Protein AF-0000000074164554 (afdb_homodimer)

Secondary structure (DSSP, 8-state):
-HHHHHHHHHHHHHHHHHHHHHHHHHHHHHHSTTSTT---SS-THHHHHTT--SPPPHHHHHHHHHHHHHHHHHHHHHHHHHHHHHHHHHTT--SSHHHHHHHHHHHHHHHHHHHHHHHHHHHHHHHHHTTSPTT---------HHHHHHHHHHHHHHHHHHHHHHHHHHHHHHHHH-/-HHHHHHHHHHHHHHHHHHHHHHHHHHHHHHSTTSS----SS-THHHHHTT--SPPPHHHHHHHHHHHHHHHHHHHHHHHHHHHHHHHHHTT--SSHHHHHHHHHHHHHHHHHHHHHHHHHHHHHHHHHTTSPTT---------HHHHHHHHHHHHHHHHHHHHHHHHHHHHHHHHH-

Foldseek 3Di:
DVVQLVVLVVVLVVLVVVLVVLVVQLLVCLVQPPPPCPPRPDDPLNVLSVVDPDDADPQLSVQLSVLRCQLSVLVSVLSVLSSVLSVCSNVVNNQDPSNLVSLLVNLVSLVSNLVSLQSSQQSNQQSRCVPPPDPSRDGDGDDDPVSVVSNVVSVVSNVVSVVSNVVNVVVVVVVVVD/DVVQLVVLVVVLVVLVVVLVVLVVQLLVCLVCPPPPCPPRPDDPLNVLSVVAPDDDDPQLSVQLSVLRCQLSVLVSVLSVLSSVLSVCSNVVNNQDPSNLVSLLVNLVSLVSSLVSLQSSQQSNQQSRCVPPPDPSRDGDGDDDPVSVVSNVVSVVSNVVSVVSNVVNVVVVVVVVVD

Radius of gyration: 22.83 Å; Cα contacts (8 Å, |Δi|>4): 395; chains: 2; bounding box: 49×74×54 Å

Nearest PDB structures (foldseek):
  1i49-assembly1_B  TM=2.412E-01  e=3.959E+00  Homo sapiens

Structure (mmCIF, N/CA/C/O backbone):
data_AF-0000000074164554-model_v1
#
loop_
_entity.id
_entity.type
_entity.pdbx_description
1 polymer 'Hypothetical membrane protein'
#
loop_
_atom_site.group_PDB
_atom_site.id
_atom_site.type_symbol
_atom_site.label_atom_id
_atom_site.label_alt_id
_atom_site.label_comp_id
_atom_site.label_asym_id
_atom_site.label_entity_id
_atom_site.label_seq_id
_atom_site.pdbx_PDB_ins_code
_atom_site.Cartn_x
_atom_site.Cartn_y
_atom_site.Cartn_z
_atom_site.occupancy
_atom_site.B_iso_or_equiv
_atom_site.auth_seq_id
_atom_site.auth_comp_id
_atom_site.auth_asym_id
_atom_site.auth_atom_id
_atom_site.pdbx_PDB_model_num
ATOM 1 N N . MET A 1 1 ? -4.441 26.344 -3.51 1 73.31 1 MET A N 1
ATOM 2 C CA . MET A 1 1 ? -5.547 25.5 -3.057 1 73.31 1 MET A CA 1
ATOM 3 C C . MET A 1 1 ? -6.293 24.891 -4.242 1 73.31 1 MET A C 1
ATOM 5 O O . MET A 1 1 ? -6.809 23.781 -4.156 1 73.31 1 MET A O 1
ATOM 9 N N . GLN A 1 2 ? -6.117 25.453 -5.406 1 77 2 GLN A N 1
ATOM 10 C CA . GLN A 1 2 ? -6.816 24.969 -6.59 1 77 2 GLN A CA 1
ATOM 11 C C . GLN A 1 2 ? -6.246 23.625 -7.062 1 77 2 GLN A C 1
ATOM 13 O O . GLN A 1 2 ? -6.988 22.75 -7.48 1 77 2 GLN A O 1
ATOM 18 N N . ASN A 1 3 ? -4.961 23.5 -6.82 1 89.5 3 ASN A N 1
ATOM 19 C CA . ASN A 1 3 ? -4.309 22.281 -7.266 1 89.5 3 ASN A CA 1
ATOM 20 C C . ASN A 1 3 ? -4.723 21.078 -6.414 1 89.5 3 ASN A C 1
ATOM 22 O O . ASN A 1 3 ? -4.945 19.984 -6.941 1 89.5 3 ASN A O 1
ATOM 26 N N . LEU A 1 4 ? -5.023 21.328 -5.18 1 92.31 4 LEU A N 1
ATOM 27 C CA . LEU A 1 4 ? -5.445 20.25 -4.293 1 92.31 4 LEU A CA 1
ATOM 28 C C . LEU A 1 4 ? -6.859 19.781 -4.637 1 92.31 4 LEU A C 1
ATOM 30 O O . LEU A 1 4 ? -7.137 18.578 -4.637 1 92.31 4 LEU A O 1
ATOM 34 N N . GLN A 1 5 ? -7.746 20.672 -4.988 1 93.88 5 GLN A N 1
ATOM 35 C CA . GLN A 1 5 ? -9.125 20.344 -5.324 1 93.88 5 GLN A CA 1
ATOM 36 C C . GLN A 1 5 ? -9.195 19.5 -6.594 1 93.88 5 GLN A C 1
ATOM 38 O O . GLN A 1 5 ? -9.914 18.5 -6.637 1 93.88 5 GLN A O 1
ATOM 43 N N . LYS A 1 6 ? -8.461 19.938 -7.547 1 94.62 6 LYS A N 1
ATOM 44 C CA . LYS A 1 6 ? -8.469 19.234 -8.82 1 94.62 6 LYS A CA 1
ATOM 45 C C . LYS A 1 6 ? -7.906 17.812 -8.664 1 94.62 6 LYS A C 1
ATOM 47 O O . LYS A 1 6 ? -8.469 16.859 -9.18 1 94.62 6 LYS A O 1
ATOM 52 N N . THR A 1 7 ? -6.805 17.75 -7.953 1 95 7 THR A N 1
ATOM 53 C CA . THR A 1 7 ? -6.188 16.453 -7.727 1 95 7 THR A CA 1
ATOM 54 C C . THR A 1 7 ? -7.105 15.547 -6.906 1 95 7 THR A C 1
ATOM 56 O O . THR A 1 7 ? -7.191 14.344 -7.156 1 95 7 THR A O 1
ATOM 59 N N . SER A 1 8 ? -7.793 16.094 -5.949 1 96.56 8 SER A N 1
ATOM 60 C CA . SER A 1 8 ? -8.703 15.336 -5.102 1 96.56 8 SER A CA 1
ATOM 61 C C . SER A 1 8 ? -9.898 14.82 -5.895 1 96.56 8 SER A C 1
ATOM 63 O O . SER A 1 8 ? -10.344 13.688 -5.688 1 96.56 8 SER A O 1
ATOM 65 N N . LYS A 1 9 ? -10.398 15.695 -6.773 1 96.19 9 LYS A N 1
ATOM 66 C CA . LYS A 1 9 ? -11.492 15.258 -7.637 1 96.19 9 LYS A CA 1
ATOM 67 C C . LYS A 1 9 ? -11.078 14.078 -8.508 1 96.19 9 LYS A C 1
ATOM 69 O O . LYS A 1 9 ? -11.836 13.125 -8.68 1 96.19 9 LYS A O 1
ATOM 74 N N . PHE A 1 10 ? -9.922 14.211 -9.031 1 96.56 10 PHE A N 1
ATOM 75 C CA . PHE A 1 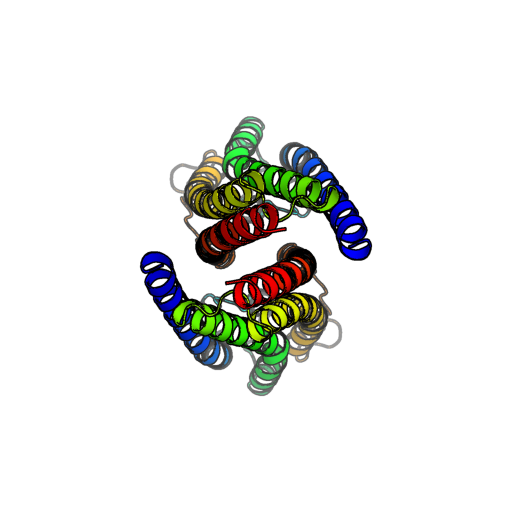10 ? -9.383 13.141 -9.867 1 96.56 10 PHE A CA 1
ATOM 76 C C . PHE A 1 10 ? -9.328 11.836 -9.094 1 96.56 10 PHE A C 1
ATOM 78 O O . PHE A 1 10 ? -9.828 10.812 -9.562 1 96.56 10 PHE A O 1
ATOM 85 N N . TYR A 1 11 ? -8.781 11.812 -7.906 1 96.44 11 TYR A N 1
ATOM 86 C CA . TYR A 1 11 ? -8.625 10.594 -7.117 1 96.44 11 TYR A CA 1
ATOM 87 C C . TYR A 1 11 ? -9.984 10.086 -6.641 1 96.44 11 TYR A C 1
ATOM 89 O O . TYR A 1 11 ? -10.203 8.875 -6.543 1 96.44 11 TYR A O 1
ATOM 97 N N . LYS A 1 12 ? -10.875 10.977 -6.332 1 97.44 12 LYS A N 1
ATOM 98 C CA . LYS A 1 12 ? -12.234 10.578 -5.969 1 97.44 12 LYS A CA 1
ATOM 99 C C . LYS A 1 12 ? -12.883 9.758 -7.078 1 97.44 12 LYS A C 1
ATOM 101 O O . LYS A 1 12 ? -13.438 8.688 -6.816 1 97.44 12 LYS A O 1
ATOM 106 N N . ILE A 1 13 ? -12.75 10.242 -8.289 1 97.38 13 ILE A N 1
ATOM 107 C CA . ILE A 1 13 ? -13.344 9.578 -9.453 1 97.38 13 ILE A CA 1
ATOM 108 C C . ILE A 1 13 ? -12.633 8.25 -9.695 1 97.38 13 ILE A C 1
ATOM 110 O O . ILE A 1 13 ? -13.281 7.234 -9.977 1 97.38 13 ILE A O 1
ATOM 114 N N . VAL A 1 14 ? -11.312 8.312 -9.609 1 97.12 14 VAL A N 1
ATOM 115 C CA . VAL A 1 14 ? -10.523 7.102 -9.82 1 97.12 14 VAL A CA 1
ATOM 116 C C . VAL A 1 14 ? -10.961 6.02 -8.836 1 97.12 14 VAL A C 1
ATOM 118 O O . VAL A 1 14 ? -11.195 4.875 -9.227 1 97.12 14 VAL A O 1
ATOM 121 N N . PHE A 1 15 ? -11.117 6.324 -7.574 1 97.5 15 PHE A N 1
ATOM 122 C CA . PHE A 1 15 ? -11.484 5.348 -6.559 1 97.5 15 PHE A CA 1
ATOM 123 C C . PHE A 1 15 ? -12.922 4.867 -6.766 1 97.5 15 PHE A C 1
ATOM 125 O O . PHE A 1 15 ? -13.234 3.709 -6.496 1 97.5 15 PHE A O 1
ATOM 132 N N . LYS A 1 16 ? -13.789 5.754 -7.23 1 97.75 16 LYS A N 1
ATOM 133 C CA . LYS A 1 16 ? -15.156 5.352 -7.547 1 97.75 16 LYS A CA 1
ATOM 134 C C . LYS A 1 16 ? -15.18 4.309 -8.664 1 97.75 16 LYS A C 1
ATOM 136 O O . LYS A 1 16 ? -15.922 3.328 -8.594 1 97.75 16 LYS A O 1
ATOM 141 N N . ILE A 1 17 ? -14.383 4.574 -9.633 1 97.5 17 ILE A N 1
ATOM 142 C CA . ILE A 1 17 ? -14.297 3.66 -10.766 1 97.5 17 ILE A CA 1
ATOM 143 C C . ILE A 1 17 ? -13.773 2.307 -10.305 1 97.5 17 ILE A C 1
ATOM 145 O O . ILE A 1 17 ? -14.32 1.262 -10.656 1 97.5 17 ILE A O 1
ATOM 149 N N . ILE A 1 18 ? -12.719 2.342 -9.531 1 95.62 18 ILE A N 1
ATOM 150 C CA . ILE A 1 18 ? -12.141 1.105 -9.008 1 95.62 18 ILE A CA 1
ATOM 151 C C . ILE A 1 18 ? -13.188 0.361 -8.18 1 95.62 18 ILE A C 1
ATOM 153 O O . ILE A 1 18 ? -13.289 -0.866 -8.258 1 95.62 18 ILE A O 1
ATOM 157 N N . PHE A 1 19 ? -13.953 1.066 -7.391 1 96.44 19 PHE A N 1
ATOM 158 C CA . PHE A 1 19 ? -15.016 0.493 -6.574 1 96.44 19 PHE A CA 1
ATOM 159 C C . PHE A 1 19 ? -16.016 -0.267 -7.438 1 96.44 19 PHE A C 1
ATOM 161 O O . PHE A 1 19 ? -16.297 -1.438 -7.184 1 96.44 19 PHE A O 1
ATOM 168 N N . ILE A 1 20 ? -16.469 0.366 -8.445 1 96.31 20 ILE A N 1
ATOM 169 C CA . ILE A 1 20 ? -17.453 -0.215 -9.344 1 96.31 20 ILE A CA 1
ATOM 170 C C . ILE A 1 20 ? -16.859 -1.413 -10.078 1 96.31 20 ILE A C 1
ATOM 172 O O . ILE A 1 20 ? -17.5 -2.447 -10.234 1 96.31 20 ILE A O 1
ATOM 176 N N . LEU A 1 21 ? -15.633 -1.243 -10.492 1 93.62 21 LEU A N 1
ATOM 177 C CA . LEU A 1 21 ? -14.945 -2.318 -11.203 1 93.62 21 LEU A CA 1
ATOM 178 C C . LEU A 1 21 ? -14.836 -3.562 -10.328 1 93.62 21 LEU A C 1
ATOM 180 O O . LEU A 1 21 ? -15.031 -4.684 -10.805 1 93.62 21 LEU A O 1
ATOM 184 N N . ILE A 1 22 ? -14.5 -3.391 -9.07 1 93.06 22 ILE A N 1
ATOM 185 C CA . ILE A 1 22 ? -14.352 -4.52 -8.156 1 93.06 22 ILE A CA 1
ATOM 186 C C . ILE A 1 22 ? -15.711 -5.184 -7.93 1 93.06 22 ILE A C 1
ATOM 188 O O . ILE A 1 22 ? -15.812 -6.414 -7.953 1 93.06 22 ILE A O 1
ATOM 192 N N . VAL A 1 23 ? -16.766 -4.418 -7.754 1 93.56 23 VAL A N 1
ATOM 193 C CA . VAL A 1 23 ? -18.109 -4.926 -7.5 1 93.56 23 VAL A CA 1
ATOM 194 C C . VAL A 1 23 ? -18.562 -5.781 -8.68 1 93.56 23 VAL A C 1
ATOM 196 O O . VAL A 1 23 ? -19.219 -6.812 -8.492 1 93.56 23 VAL A O 1
ATOM 199 N N . ILE A 1 24 ? -18.141 -5.422 -9.883 1 92.12 24 ILE A N 1
ATOM 200 C CA . ILE A 1 24 ? -18.578 -6.121 -11.094 1 92.12 24 ILE A CA 1
ATOM 201 C C . ILE A 1 24 ? -17.672 -7.328 -11.336 1 92.12 24 ILE A C 1
ATOM 203 O O . ILE A 1 24 ? -18.156 -8.406 -11.695 1 92.12 24 ILE A O 1
ATOM 207 N N . SER A 1 25 ? -16.406 -7.18 -11.086 1 88.44 25 SER A N 1
ATOM 208 C CA . SER A 1 25 ? -15.406 -8.188 -11.445 1 88.44 25 SER A CA 1
ATOM 209 C C . SER A 1 25 ? -15.57 -9.445 -10.602 1 88.44 25 SER A C 1
ATOM 211 O O . SER A 1 25 ? -15.352 -10.562 -11.086 1 88.44 25 SER A O 1
ATOM 213 N N . VAL A 1 26 ? -15.945 -9.32 -9.336 1 87.06 26 VAL A N 1
ATOM 214 C CA . VAL A 1 26 ? -15.953 -10.469 -8.438 1 87.06 26 VAL A CA 1
ATOM 215 C C . VAL A 1 26 ? -17.062 -11.438 -8.844 1 87.06 26 VAL A C 1
ATOM 217 O O . VAL A 1 26 ? -16.797 -12.625 -9.062 1 87.06 26 VAL A O 1
ATOM 220 N N . PRO A 1 27 ? -18.281 -11.039 -9.062 1 86.69 27 PRO A N 1
ATOM 221 C CA . PRO A 1 27 ? -19.312 -11.977 -9.539 1 86.69 27 PRO A CA 1
ATOM 222 C C . PRO A 1 27 ? -19 -12.516 -10.938 1 86.69 27 PRO A C 1
ATOM 224 O O . PRO A 1 27 ? -19.266 -13.688 -11.211 1 86.69 27 PRO A O 1
ATOM 227 N N . CYS A 1 28 ? -18.469 -11.656 -11.844 1 84 28 CYS A N 1
ATOM 228 C CA . CYS A 1 28 ? -18.109 -12.109 -13.18 1 84 28 CYS A CA 1
ATOM 229 C C . CYS A 1 28 ? -17.047 -13.211 -13.125 1 84 28 CYS A C 1
ATOM 231 O O . CYS A 1 28 ? -17.109 -14.18 -13.883 1 84 28 CYS A O 1
ATOM 233 N N . PHE A 1 29 ? -16.109 -13.031 -12.219 1 82.19 29 PHE A N 1
ATOM 234 C CA . PHE A 1 29 ? -15.062 -14.031 -12.047 1 82.19 29 PHE A CA 1
ATOM 235 C C . PHE A 1 29 ? -15.656 -15.375 -11.648 1 82.19 29 PHE A C 1
ATOM 237 O O . PHE A 1 29 ? -15.336 -16.406 -12.234 1 82.19 29 PHE A O 1
ATOM 244 N N . TRP A 1 30 ? -16.484 -15.414 -10.695 1 83.31 30 TRP A N 1
ATOM 245 C CA . TRP A 1 30 ? -17.031 -16.672 -10.18 1 83.31 30 TRP A CA 1
ATOM 246 C C . TRP A 1 30 ? -18.062 -17.25 -11.133 1 83.31 30 TRP A C 1
ATOM 248 O O . TRP A 1 30 ? -18.266 -18.453 -11.188 1 83.31 30 TRP A O 1
ATOM 258 N N . ALA A 1 31 ? -18.688 -16.375 -11.938 1 81.88 31 ALA A N 1
ATOM 259 C CA . ALA A 1 31 ? -19.625 -16.859 -12.945 1 81.88 31 ALA A CA 1
ATOM 260 C C . ALA A 1 31 ? -18.906 -17.578 -14.078 1 81.88 31 ALA A C 1
ATOM 262 O O . ALA A 1 31 ? -19.406 -18.578 -14.609 1 81.88 31 ALA A O 1
ATOM 263 N N . PHE A 1 32 ? -17.641 -17.109 -14.297 1 75 32 PHE A N 1
ATOM 264 C CA . PHE A 1 32 ? -16.906 -17.688 -15.43 1 75 32 PHE A CA 1
ATOM 265 C C . PHE A 1 32 ? -15.672 -18.438 -14.953 1 75 32 PHE A C 1
ATOM 267 O O . PHE A 1 32 ? -14.75 -18.672 -15.734 1 75 32 PHE A O 1
ATOM 274 N N . ALA A 1 33 ? -15.656 -18.656 -13.633 1 63.62 33 ALA A N 1
ATOM 275 C CA . ALA A 1 33 ? -14.516 -19.344 -13.047 1 63.62 33 ALA A CA 1
ATOM 276 C C . ALA A 1 33 ? -14.281 -20.688 -13.727 1 63.62 33 ALA A C 1
ATOM 278 O O . ALA A 1 33 ? -15.227 -21.453 -13.961 1 63.62 33 ALA A O 1
ATOM 279 N N . GLN A 1 34 ? -12.867 -20.891 -13.984 1 61.22 34 GLN A N 1
ATOM 280 C CA . GLN A 1 34 ? -12.352 -22.094 -14.602 1 61.22 34 GLN A CA 1
ATOM 281 C C . GLN A 1 34 ? -12.516 -22.047 -16.125 1 61.22 34 GLN A C 1
ATOM 283 O O . GLN A 1 34 ? -11.859 -22.812 -16.844 1 61.22 34 GLN A O 1
ATOM 288 N N . GLN A 1 35 ? -13.648 -21.219 -16.469 1 56.03 35 GLN A N 1
ATOM 289 C CA . GLN A 1 35 ? -13.602 -21.109 -17.922 1 56.03 35 GLN A CA 1
ATOM 290 C C . GLN A 1 35 ? -12.469 -20.188 -18.375 1 56.03 35 GLN A C 1
ATOM 292 O O . GLN A 1 35 ? -11.938 -1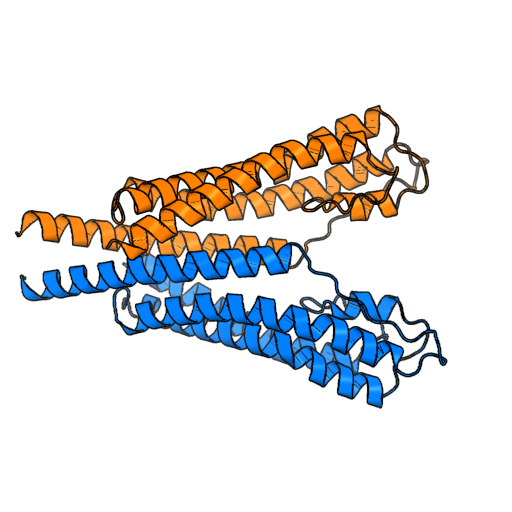9.422 -17.562 1 56.03 35 GLN A O 1
ATOM 297 N N . ASP A 1 36 ? -11.938 -19.891 -19.469 1 51.53 36 ASP A N 1
ATOM 298 C CA . ASP A 1 36 ? -10.859 -19.094 -20.047 1 51.53 36 ASP A CA 1
ATOM 299 C C . ASP A 1 36 ? -10.258 -18.156 -19.016 1 51.53 36 ASP A C 1
ATOM 301 O O . ASP A 1 36 ? -10.938 -17.75 -18.062 1 51.53 36 ASP A O 1
ATOM 305 N N . TYR A 1 37 ? -8.891 -18.031 -18.875 1 48.44 37 TYR A N 1
ATOM 306 C CA . TYR A 1 37 ? -7.906 -17.422 -17.984 1 48.44 37 TYR A CA 1
ATOM 307 C C . TYR A 1 37 ? -8.297 -15.977 -17.656 1 48.44 37 TYR A C 1
ATOM 309 O O . TYR A 1 37 ? -7.988 -15.055 -18.406 1 48.44 37 TYR A O 1
ATOM 317 N N . ILE A 1 38 ? -9.508 -15.773 -17.297 1 48.78 38 ILE A N 1
ATOM 318 C CA . ILE A 1 38 ? -9.586 -14.352 -16.984 1 48.78 38 ILE A CA 1
ATOM 319 C C . ILE A 1 38 ? -8.781 -14.055 -15.727 1 48.78 38 ILE A C 1
ATOM 321 O O . ILE A 1 38 ? -9.047 -14.617 -14.664 1 48.78 38 ILE A O 1
ATOM 325 N N . PRO A 1 39 ? -7.559 -13.453 -15.875 1 48.12 39 PRO A N 1
ATOM 326 C CA . PRO A 1 39 ? -6.699 -13.055 -14.758 1 48.12 39 PRO A CA 1
ATOM 327 C C . PRO A 1 39 ? -7.449 -12.25 -13.688 1 48.12 39 PRO A C 1
ATOM 329 O O . PRO A 1 39 ? -8.242 -11.367 -14.023 1 48.12 39 PRO A O 1
ATOM 332 N N . SER A 1 40 ? -7.883 -12.852 -12.578 1 50.12 40 SER A N 1
ATOM 333 C CA . SER A 1 40 ? -8.562 -12.109 -11.523 1 50.12 40 SER A CA 1
ATOM 334 C C . SER A 1 40 ? -7.695 -10.961 -11.016 1 50.12 40 SER A C 1
ATOM 336 O O . SER A 1 40 ? -6.492 -11.125 -10.805 1 50.12 40 SER A O 1
ATOM 338 N N . ILE A 1 41 ? -8.031 -9.727 -11.297 1 49.62 41 ILE A N 1
ATOM 339 C CA . ILE A 1 41 ? -7.383 -8.5 -10.844 1 49.62 41 ILE A CA 1
ATOM 340 C C . ILE A 1 41 ? -7.062 -8.594 -9.359 1 49.62 41 ILE A C 1
ATOM 342 O O . ILE A 1 41 ? -6.02 -8.117 -8.906 1 49.62 41 ILE A O 1
ATOM 346 N N . ILE A 1 42 ? -8.023 -9.133 -8.508 1 51.34 42 ILE A N 1
ATOM 347 C CA . ILE A 1 42 ? -7.871 -9.062 -7.059 1 51.34 42 ILE A CA 1
ATOM 348 C C . ILE A 1 42 ? -7.605 -10.461 -6.496 1 51.34 42 ILE A C 1
ATOM 350 O O . ILE A 1 42 ? -7.09 -10.602 -5.387 1 51.34 42 ILE A O 1
ATOM 354 N N . ASP A 1 43 ? -8.109 -11.594 -7.25 1 52.06 43 ASP A N 1
ATOM 355 C CA . ASP A 1 43 ? -8.602 -12.781 -6.547 1 52.06 43 ASP A CA 1
ATOM 356 C C . ASP A 1 43 ? -7.492 -13.828 -6.402 1 52.06 43 ASP A C 1
ATOM 358 O O . ASP A 1 43 ? -6.957 -14.312 -7.398 1 52.06 43 ASP A O 1
ATOM 362 N N . THR A 1 44 ? -6.914 -13.961 -5.215 1 57.94 44 THR A N 1
ATOM 363 C CA . THR A 1 44 ? -6.07 -15.023 -4.672 1 57.94 44 THR A CA 1
ATOM 364 C C . THR A 1 44 ? -6.664 -16.391 -4.973 1 57.94 44 THR A C 1
ATOM 366 O O . THR A 1 44 ? -5.949 -17.391 -5 1 57.94 44 THR A O 1
ATOM 369 N N . ALA A 1 45 ? -7.957 -16.297 -5.406 1 54.28 45 ALA A N 1
ATOM 370 C CA . ALA A 1 45 ? -8.617 -17.594 -5.57 1 54.28 45 ALA A CA 1
ATOM 371 C C . ALA A 1 45 ? -8.07 -18.344 -6.789 1 54.28 45 ALA A C 1
ATOM 373 O O . ALA A 1 45 ? -8.039 -19.562 -6.812 1 54.28 45 ALA A O 1
ATOM 374 N N . GLN A 1 46 ? -7.715 -17.484 -7.734 1 57.25 46 GLN A N 1
ATOM 375 C CA . GLN A 1 46 ? -7.246 -18.125 -8.961 1 57.25 46 GLN A CA 1
ATOM 376 C C . GLN A 1 46 ? -6.09 -19.078 -8.68 1 57.25 46 GLN A C 1
ATOM 378 O O . GLN A 1 46 ? -5.992 -20.141 -9.297 1 57.25 46 GLN A O 1
ATOM 383 N N . LEU A 1 47 ? -5.328 -18.656 -7.727 1 61.16 47 LEU A N 1
ATOM 384 C CA . LEU A 1 47 ? -4.168 -19.484 -7.391 1 61.16 47 LEU A CA 1
ATOM 385 C C . LEU A 1 47 ? -4.602 -20.859 -6.922 1 61.16 47 LEU A C 1
ATOM 387 O O . LEU A 1 47 ? -3.918 -21.859 -7.184 1 61.16 47 LEU A O 1
ATOM 391 N N . TYR A 1 48 ? -5.84 -20.875 -6.41 1 61.09 48 TYR A N 1
ATOM 392 C CA . TYR A 1 48 ? -6.324 -22.125 -5.836 1 61.09 48 TYR A CA 1
ATOM 393 C C . TYR A 1 48 ? -7.125 -22.922 -6.859 1 61.09 48 TYR A C 1
ATOM 395 O O . TYR A 1 48 ? -7.148 -24.156 -6.816 1 61.09 48 TYR A O 1
ATOM 403 N N . ILE A 1 49 ? -7.699 -22.219 -7.789 1 63.91 49 ILE A N 1
ATOM 404 C CA . ILE A 1 49 ? -8.492 -22.875 -8.82 1 63.91 49 ILE A CA 1
ATOM 405 C C . ILE A 1 49 ? -7.578 -23.672 -9.758 1 63.91 49 ILE A C 1
ATOM 407 O O . ILE A 1 49 ? -7.941 -24.75 -10.219 1 63.91 49 ILE A O 1
ATOM 411 N N . ASP A 1 50 ? -6.359 -23.062 -9.891 1 63.09 50 ASP A N 1
ATOM 412 C CA . ASP A 1 50 ? -5.41 -23.703 -10.797 1 63.09 50 ASP A CA 1
ATOM 413 C C . ASP A 1 50 ? -4.93 -25.047 -10.242 1 63.09 50 ASP A C 1
ATOM 415 O O . ASP A 1 50 ? -4.457 -25.906 -10.992 1 63.09 50 ASP A O 1
ATOM 419 N N . GLU A 1 51 ? -5.211 -25.203 -9.031 1 61.69 51 GLU A N 1
ATOM 420 C CA . GLU A 1 51 ? -4.777 -26.438 -8.391 1 61.69 51 GLU A CA 1
ATOM 421 C C . GLU A 1 51 ? -5.84 -27.531 -8.523 1 61.69 51 GLU A C 1
ATOM 423 O O . GLU A 1 51 ? -5.57 -28.703 -8.25 1 61.69 51 GLU A O 1
ATOM 428 N N . ILE A 1 52 ? -6.996 -27.078 -9.062 1 62.12 52 ILE A N 1
ATOM 429 C CA . ILE A 1 52 ? -8.102 -28.031 -9.133 1 62.12 52 ILE A CA 1
ATOM 430 C C . ILE A 1 52 ? -8.219 -28.578 -10.555 1 62.12 52 ILE A C 1
ATOM 432 O O . ILE A 1 52 ? -8.172 -27.828 -11.523 1 62.12 52 ILE A O 1
ATOM 436 N N . SER A 1 53 ? -8.18 -29.719 -10.641 1 63.25 53 SER A N 1
ATOM 437 C CA . SER A 1 53 ? -8.172 -30.438 -11.914 1 63.25 53 SER A CA 1
ATOM 438 C C . SER A 1 53 ? -9.594 -30.656 -12.422 1 63.25 53 SER A C 1
ATOM 440 O O . SER A 1 53 ? -9.789 -31.094 -13.562 1 63.25 53 SER A O 1
ATOM 442 N N . HIS A 1 54 ? -10.633 -30.375 -11.672 1 67.12 54 HIS A N 1
ATOM 443 C CA . HIS A 1 54 ? -12 -30.625 -12.109 1 67.12 54 HIS A CA 1
ATOM 444 C C . HIS A 1 54 ? -12.797 -29.328 -12.227 1 67.12 54 HIS A C 1
ATOM 446 O O . HIS A 1 54 ? -12.453 -28.344 -11.586 1 67.12 54 HIS A O 1
ATOM 452 N N . PRO A 1 55 ? -13.734 -29.438 -13.18 1 74 55 PRO A N 1
ATOM 453 C CA . PRO A 1 55 ? -14.57 -28.25 -13.297 1 74 55 PRO A CA 1
ATOM 454 C C . PRO A 1 55 ? -15.305 -27.906 -12 1 74 55 PRO A C 1
ATOM 456 O O . PRO A 1 55 ? -15.664 -28.812 -11.234 1 74 55 PRO A O 1
ATOM 459 N N . LEU A 1 56 ? -15.477 -26.75 -11.75 1 77.69 56 LEU A N 1
ATOM 460 C CA . LEU A 1 56 ? -16.109 -26.266 -10.531 1 77.69 56 LEU A CA 1
ATOM 461 C C . LEU A 1 56 ? -17.625 -26.469 -10.594 1 77.69 56 LEU A C 1
ATOM 463 O O . LEU A 1 56 ? -18.266 -26.078 -11.578 1 77.69 56 LEU A O 1
ATOM 467 N N . SER A 1 57 ? -18.109 -27.188 -9.617 1 82.62 57 SER A N 1
ATOM 468 C CA . SER A 1 57 ? -19.562 -27.328 -9.492 1 82.62 57 SER A CA 1
ATOM 469 C C . SER A 1 57 ? -20.219 -26 -9.164 1 82.62 57 SER A C 1
ATOM 471 O O . SER A 1 57 ? -19.562 -25.062 -8.734 1 82.62 57 SER A O 1
ATOM 473 N N . LEU A 1 58 ? -21.469 -25.922 -9.508 1 83.81 58 LEU A N 1
ATOM 474 C CA . LEU A 1 58 ? -22.234 -24.703 -9.25 1 83.81 58 LEU A CA 1
ATOM 475 C C . LEU A 1 58 ? -22.234 -24.375 -7.758 1 83.81 58 LEU A C 1
ATOM 477 O O . LEU A 1 58 ? -22.141 -23.203 -7.379 1 83.81 58 LEU A O 1
ATOM 481 N N . ASP A 1 59 ? -22.344 -25.344 -6.93 1 86.75 59 ASP A N 1
ATOM 482 C CA . ASP A 1 59 ? -22.344 -25.109 -5.488 1 86.75 59 ASP A CA 1
ATOM 483 C C . ASP A 1 59 ? -21 -24.531 -5.027 1 86.75 59 ASP A C 1
ATOM 485 O O . ASP A 1 59 ? -20.969 -23.625 -4.191 1 86.75 59 ASP A O 1
ATOM 489 N N . THR A 1 60 ? -19.969 -25.078 -5.598 1 85.19 60 THR A N 1
ATOM 490 C CA . THR A 1 60 ? -18.641 -24.594 -5.258 1 85.19 60 THR A CA 1
ATOM 491 C C . THR A 1 60 ? -18.469 -23.141 -5.688 1 85.19 60 THR A C 1
ATOM 493 O O . THR A 1 60 ? -17.859 -22.344 -4.973 1 85.19 60 THR A O 1
ATOM 496 N N . ARG A 1 61 ? -19.094 -22.828 -6.805 1 86.19 61 ARG A N 1
ATOM 497 C CA . ARG A 1 61 ? -19 -21.469 -7.312 1 86.19 61 ARG A CA 1
ATOM 498 C C . ARG A 1 61 ? -19.75 -20.484 -6.414 1 86.19 61 ARG A C 1
ATOM 500 O O . ARG A 1 61 ? -19.281 -19.391 -6.145 1 86.19 61 ARG A O 1
ATOM 507 N N . ILE A 1 62 ? -20.812 -20.906 -6.023 1 90 62 ILE A N 1
ATOM 508 C CA . ILE A 1 62 ? -21.625 -20.062 -5.176 1 90 62 ILE A CA 1
ATOM 509 C C . ILE A 1 62 ? -20.938 -19.859 -3.828 1 90 62 ILE A C 1
ATOM 511 O O . ILE A 1 62 ? -20.828 -18.719 -3.342 1 90 62 ILE A O 1
ATOM 515 N N . ILE A 1 63 ? -20.453 -20.906 -3.27 1 90.56 63 ILE A N 1
ATOM 516 C CA . ILE A 1 63 ? -19.781 -20.812 -1.977 1 90.56 63 ILE A CA 1
ATOM 517 C C . ILE A 1 63 ? -18.484 -20.031 -2.125 1 90.56 63 ILE A C 1
ATOM 519 O O . ILE A 1 63 ? -18.141 -19.219 -1.261 1 90.56 63 ILE A O 1
ATOM 523 N N . GLY A 1 64 ? -17.797 -20.281 -3.201 1 88.06 64 GLY A N 1
ATOM 524 C CA . GLY A 1 64 ? -16.594 -19.516 -3.477 1 88.06 64 GLY A CA 1
ATOM 525 C C . GLY A 1 64 ? -16.844 -18.031 -3.572 1 88.06 64 GLY A C 1
ATOM 526 O O . GLY A 1 64 ? -16.062 -17.219 -3.049 1 88.06 64 GLY A O 1
ATOM 527 N N . PHE A 1 65 ? -17.891 -17.75 -4.262 1 89.75 65 PHE A N 1
ATOM 528 C CA . PHE A 1 65 ? -18.281 -16.344 -4.391 1 89.75 65 PHE A CA 1
ATOM 529 C C . PHE A 1 65 ? -18.547 -15.742 -3.02 1 89.75 65 PHE A C 1
ATOM 531 O O . PHE A 1 65 ? -18.062 -14.648 -2.713 1 89.75 65 PHE A O 1
ATOM 538 N N . LEU A 1 66 ? -19.281 -16.453 -2.225 1 93.75 66 LEU A N 1
ATOM 539 C CA . LEU A 1 66 ? -19.625 -15.953 -0.896 1 93.75 66 LEU A CA 1
ATOM 540 C C . LEU A 1 66 ? -18.375 -15.789 -0.034 1 93.75 66 LEU A C 1
ATOM 542 O O . LEU A 1 66 ? -18.234 -14.797 0.688 1 93.75 66 LEU A O 1
ATOM 546 N N . VAL A 1 67 ? -17.5 -16.688 -0.107 1 92.44 67 VAL A N 1
ATOM 547 C CA . VAL A 1 67 ? -16.25 -16.656 0.664 1 92.44 67 VAL A CA 1
ATOM 548 C C . VAL A 1 67 ? -15.391 -15.492 0.191 1 92.44 67 VAL A C 1
ATOM 550 O O . VAL A 1 67 ? -14.742 -14.82 1 1 92.44 67 VAL A O 1
ATOM 553 N N . SER A 1 68 ? -15.398 -15.227 -1.089 1 90.75 68 SER A N 1
ATOM 554 C CA . SER A 1 68 ? -14.594 -14.156 -1.661 1 90.75 68 SER A CA 1
ATOM 555 C C . SER A 1 68 ? -15.07 -12.789 -1.187 1 90.75 68 SER A C 1
ATOM 557 O O . SER A 1 68 ? -14.32 -11.812 -1.216 1 90.75 68 SER A O 1
ATOM 559 N N . LEU A 1 69 ? -16.344 -12.742 -0.751 1 94.25 69 LEU A N 1
ATOM 560 C CA . LEU A 1 69 ? -16.891 -11.469 -0.3 1 94.25 69 LEU A CA 1
ATOM 561 C C . LEU A 1 69 ? -16.25 -11.023 1.007 1 94.25 69 LEU A C 1
ATOM 563 O O . LEU A 1 69 ? -16.281 -9.844 1.351 1 94.25 69 LEU A O 1
ATOM 567 N N . ILE A 1 70 ? -15.586 -11.898 1.684 1 95.44 70 ILE A N 1
ATOM 568 C CA . ILE A 1 70 ? -14.977 -11.57 2.971 1 95.44 70 ILE A CA 1
ATOM 569 C C . ILE A 1 70 ? -13.875 -10.539 2.777 1 95.44 70 ILE A C 1
ATOM 571 O O . ILE A 1 70 ? -13.992 -9.398 3.24 1 95.44 70 ILE A O 1
ATOM 575 N N . PRO A 1 71 ? -12.828 -10.758 2.061 1 93.94 71 PRO A N 1
ATOM 576 C CA . PRO A 1 71 ? -11.812 -9.719 1.854 1 93.94 71 PRO A CA 1
ATOM 577 C C . PRO A 1 71 ? -12.305 -8.586 0.946 1 93.94 71 PRO A C 1
ATOM 579 O O . PRO A 1 71 ? -11.898 -7.438 1.115 1 93.94 71 PRO A O 1
ATOM 582 N N . VAL A 1 72 ? -13.172 -8.922 0.024 1 94.75 72 VAL A N 1
ATOM 583 C CA . VAL A 1 72 ? -13.633 -7.938 -0.951 1 94.75 72 VAL A CA 1
ATOM 584 C C . VAL A 1 72 ? -14.445 -6.852 -0.248 1 94.75 72 VAL A C 1
ATOM 586 O O . VAL A 1 72 ? -14.328 -5.668 -0.569 1 94.75 72 VAL A O 1
ATOM 589 N N . SER A 1 73 ? -15.266 -7.25 0.683 1 97.25 73 SER A N 1
ATOM 590 C CA . SER A 1 73 ? -16.078 -6.273 1.407 1 97.25 73 SER A CA 1
ATOM 591 C C . SER A 1 73 ? -15.195 -5.281 2.164 1 97.25 73 SER A C 1
ATOM 593 O O . SER A 1 73 ? -15.523 -4.102 2.268 1 97.25 73 SER A O 1
ATOM 595 N N . VAL A 1 74 ? -14.133 -5.773 2.711 1 97.25 74 VAL A N 1
ATOM 596 C CA . VAL A 1 74 ? -13.211 -4.906 3.434 1 97.25 74 VAL A CA 1
ATOM 597 C C . VAL A 1 74 ? -12.547 -3.932 2.463 1 97.25 74 VAL A C 1
ATOM 599 O O . VAL A 1 74 ? -12.414 -2.742 2.76 1 97.25 74 VAL A O 1
ATOM 602 N N . ILE A 1 75 ? -12.148 -4.422 1.351 1 96.44 75 ILE A N 1
ATOM 603 C CA . ILE A 1 75 ? -11.523 -3.584 0.333 1 96.44 75 ILE A CA 1
ATOM 604 C C . ILE A 1 75 ? -12.5 -2.498 -0.113 1 96.44 75 ILE A C 1
ATOM 606 O O . ILE A 1 75 ? -12.125 -1.33 -0.237 1 96.44 75 ILE A O 1
ATOM 610 N N . LEU A 1 76 ? -13.75 -2.877 -0.323 1 97.25 76 LEU A N 1
ATOM 611 C CA . LEU A 1 76 ? -14.766 -1.913 -0.735 1 97.25 76 LEU A CA 1
ATOM 612 C C . LEU A 1 76 ? -14.984 -0.859 0.346 1 97.25 76 LEU A C 1
ATOM 614 O O . LEU A 1 76 ? -15.195 0.316 0.039 1 97.25 76 LEU A O 1
ATOM 618 N N . TYR A 1 77 ? -14.922 -1.31 1.582 1 98.25 77 TYR A N 1
ATOM 619 C CA . TYR A 1 77 ? -15.031 -0.381 2.701 1 98.25 77 TYR A CA 1
ATOM 620 C C . TYR A 1 77 ? -13.891 0.626 2.686 1 98.25 77 TYR A C 1
ATOM 622 O O . TYR A 1 77 ? -14.109 1.829 2.842 1 98.25 77 TYR A O 1
ATOM 630 N N . ILE A 1 78 ? -12.68 0.157 2.494 1 98.19 78 ILE A N 1
ATOM 631 C CA . ILE A 1 78 ? -11.492 1.01 2.438 1 98.19 78 ILE A CA 1
ATOM 632 C C . ILE A 1 78 ? -11.633 2.004 1.287 1 98.19 78 ILE A C 1
ATOM 634 O O . ILE A 1 78 ? -11.375 3.199 1.457 1 98.19 78 ILE A O 1
ATOM 638 N N . LEU A 1 79 ? -12.094 1.561 0.149 1 97.81 79 LEU A N 1
ATOM 639 C CA . LEU A 1 79 ? -12.273 2.42 -1.018 1 97.81 79 LEU A CA 1
ATOM 640 C C . LEU A 1 79 ? -13.32 3.49 -0.749 1 97.81 79 LEU A C 1
ATOM 642 O O . LEU A 1 79 ? -13.156 4.645 -1.151 1 97.81 79 LEU A O 1
ATOM 646 N N . ALA A 1 80 ? -14.367 3.072 -0.075 1 98.31 80 ALA A N 1
ATOM 647 C CA . ALA A 1 80 ? -15.414 4.035 0.264 1 98.31 80 ALA A CA 1
ATOM 648 C C . ALA A 1 80 ? -14.867 5.137 1.169 1 98.31 80 ALA A C 1
ATOM 650 O O . ALA A 1 80 ? -15.234 6.309 1.022 1 98.31 80 ALA A O 1
ATOM 651 N N . LEU A 1 81 ? -14.055 4.73 2.053 1 98.44 81 LEU A N 1
ATOM 652 C CA . LEU A 1 81 ? -13.43 5.711 2.938 1 98.44 81 LEU A CA 1
ATOM 653 C C . LEU A 1 81 ? -12.516 6.645 2.156 1 98.44 81 LEU A C 1
ATOM 655 O O . LEU A 1 81 ? -12.477 7.848 2.424 1 98.44 81 LEU A O 1
ATOM 659 N N . LEU A 1 82 ? -11.781 6.145 1.201 1 98.25 82 LEU A N 1
ATOM 660 C CA . LEU A 1 82 ? -10.898 6.965 0.375 1 98.25 82 LEU A CA 1
ATOM 661 C C . LEU A 1 82 ? -11.703 7.949 -0.465 1 98.25 82 LEU A C 1
ATOM 663 O O . LEU A 1 82 ? -11.312 9.109 -0.61 1 98.25 82 LEU A O 1
ATOM 667 N N . ILE A 1 83 ? -12.805 7.473 -0.984 1 98.31 83 ILE A N 1
ATOM 668 C CA . ILE A 1 83 ? -13.688 8.352 -1.744 1 98.31 83 ILE A CA 1
ATOM 669 C C . ILE A 1 83 ? -14.164 9.5 -0.857 1 98.31 83 ILE A C 1
ATOM 671 O O . ILE A 1 83 ? -14.141 10.656 -1.271 1 98.31 83 ILE A O 1
ATOM 675 N N . LYS A 1 84 ? -14.57 9.117 0.34 1 98.44 84 LYS A N 1
ATOM 676 C CA . LYS A 1 84 ? -15.023 10.125 1.289 1 98.44 84 LYS A CA 1
ATOM 677 C C . LYS A 1 84 ? -13.906 11.102 1.638 1 98.44 84 LYS A C 1
ATOM 679 O O . LYS A 1 84 ? -14.141 12.305 1.774 1 98.44 84 LYS A O 1
ATOM 684 N N . LEU A 1 85 ? -12.727 10.641 1.797 1 98.12 85 LEU A N 1
ATOM 685 C CA . LEU A 1 85 ? -11.57 11.469 2.121 1 98.12 85 LEU A CA 1
ATOM 686 C C . LEU A 1 85 ? -11.32 12.5 1.024 1 98.12 85 LEU A C 1
ATOM 688 O O . LEU A 1 85 ? -11.18 13.695 1.308 1 98.12 85 LEU A O 1
ATOM 692 N N . PHE A 1 86 ? -11.289 12.07 -0.175 1 97.88 86 PHE A N 1
ATOM 693 C CA . PHE A 1 86 ? -10.953 12.961 -1.281 1 97.88 86 PHE A CA 1
ATOM 694 C C . PHE A 1 86 ? -12.125 13.891 -1.598 1 97.88 86 PHE A C 1
ATOM 696 O O . PHE A 1 86 ? -11.93 14.977 -2.141 1 97.88 86 PHE A O 1
ATOM 703 N N . ALA A 1 87 ? -13.344 13.406 -1.219 1 97.81 87 ALA A N 1
ATOM 704 C CA . ALA A 1 87 ? -14.477 14.328 -1.279 1 97.81 87 ALA A CA 1
ATOM 705 C C . ALA A 1 87 ? -14.297 15.477 -0.293 1 97.81 87 ALA A C 1
ATOM 707 O O . ALA A 1 87 ? -14.602 16.625 -0.609 1 97.81 87 ALA A O 1
ATOM 708 N N . SER A 1 88 ? -13.812 15.141 0.875 1 97.44 88 SER A N 1
ATOM 709 C CA . SER A 1 88 ? -13.531 16.172 1.864 1 97.44 88 SER A CA 1
ATOM 710 C C . SER A 1 88 ? -12.438 17.125 1.376 1 97.44 88 SER A C 1
ATOM 712 O O . SER A 1 88 ? -12.562 18.344 1.514 1 97.44 88 SER A O 1
ATOM 714 N N . TYR A 1 89 ? -11.383 16.578 0.794 1 96.56 89 TYR A N 1
ATOM 715 C CA . TYR A 1 89 ? -10.281 17.391 0.283 1 96.56 89 TYR A CA 1
ATOM 716 C C . TYR A 1 89 ? -10.75 18.266 -0.878 1 96.56 89 TYR A C 1
ATOM 718 O O . TYR A 1 89 ? -10.273 19.391 -1.043 1 96.56 89 TYR A O 1
ATOM 726 N N . GLU A 1 90 ? -11.641 17.703 -1.686 1 95.75 90 GLU A N 1
ATOM 727 C CA . GLU A 1 90 ? -12.203 18.469 -2.799 1 95.75 90 GLU A CA 1
ATOM 728 C C . GLU A 1 90 ? -12.945 19.703 -2.303 1 95.75 90 GLU A C 1
ATOM 730 O O . GLU A 1 90 ? -12.938 20.734 -2.965 1 95.75 90 GLU A O 1
ATOM 735 N N . ARG A 1 91 ? -13.539 19.594 -1.116 1 95.31 91 ARG A N 1
ATOM 736 C CA . ARG A 1 91 ? -14.266 20.703 -0.517 1 95.31 91 ARG A CA 1
ATOM 737 C C . ARG A 1 91 ? -13.352 21.562 0.354 1 95.31 91 ARG A C 1
ATOM 739 O O . ARG A 1 91 ? -13.812 22.422 1.104 1 95.31 91 ARG A O 1
ATOM 746 N N . LEU A 1 92 ? -12.07 21.234 0.374 1 93.44 92 LEU A N 1
ATOM 747 C CA . LEU A 1 92 ? -11.039 21.953 1.105 1 93.44 92 LEU A CA 1
ATOM 748 C C . LEU A 1 92 ? -11.242 21.828 2.611 1 93.44 92 LEU A C 1
ATOM 750 O O . LEU A 1 92 ? -10.883 22.719 3.373 1 93.44 92 LEU A O 1
ATOM 754 N N . GLU A 1 93 ? -11.891 20.766 2.977 1 94.44 93 GLU A N 1
ATOM 755 C CA . GLU A 1 93 ? -11.969 20.359 4.371 1 94.44 93 GLU A CA 1
ATOM 756 C C . GLU A 1 93 ? -10.875 19.344 4.707 1 94.44 93 GLU A C 1
ATOM 758 O O . GLU A 1 93 ? -11.125 18.141 4.738 1 94.44 93 GLU A O 1
ATOM 763 N N . VAL A 1 94 ? -9.797 19.953 5.137 1 94.75 94 VAL A N 1
ATOM 764 C CA . VAL A 1 94 ? -8.609 19.109 5.215 1 94.75 94 VAL A CA 1
ATOM 765 C C . VAL A 1 94 ? -8.344 18.734 6.668 1 94.75 94 VAL A C 1
ATOM 767 O O . VAL A 1 94 ? -7.801 17.656 6.945 1 94.75 94 VAL A O 1
ATOM 770 N N . PHE A 1 95 ? -8.672 19.594 7.566 1 95.69 95 PHE A N 1
ATOM 771 C CA . PHE A 1 95 ? -8.336 19.375 8.969 1 95.69 95 PHE A CA 1
ATOM 772 C C . PHE A 1 95 ? -9.594 19.312 9.828 1 95.69 95 PHE A C 1
ATOM 774 O O . PHE A 1 95 ? -9.68 19.953 10.875 1 95.69 95 PHE A O 1
ATOM 781 N N . SER A 1 96 ? -10.562 18.594 9.375 1 95.69 96 SER A N 1
ATOM 782 C CA . SER A 1 96 ? -11.789 18.406 10.133 1 95.69 96 SER A CA 1
ATOM 783 C C . SER A 1 96 ? -11.742 17.094 10.922 1 95.69 96 SER A C 1
ATOM 785 O O . SER A 1 96 ? -10.906 16.234 10.664 1 95.69 96 SER A O 1
ATOM 787 N N . TYR A 1 97 ? -12.633 17.031 11.852 1 95.5 97 TYR A N 1
ATOM 788 C CA . TYR A 1 97 ? -12.742 15.812 12.641 1 95.5 97 TYR A CA 1
ATOM 789 C C . TYR A 1 97 ? -13.141 14.633 11.758 1 95.5 97 TYR A C 1
ATOM 791 O O . TYR A 1 97 ? -12.719 13.5 12.008 1 95.5 97 TYR A O 1
ATOM 799 N N . GLU A 1 98 ? -13.93 14.945 10.82 1 96.88 98 GLU A N 1
ATOM 800 C CA . GLU A 1 98 ? -14.328 13.906 9.875 1 96.88 98 GLU A CA 1
ATOM 801 C C . GLU A 1 98 ? -13.117 13.305 9.164 1 96.88 98 GLU A C 1
ATOM 803 O O . GLU A 1 98 ? -13.016 12.086 9.023 1 96.88 98 GLU A O 1
ATOM 808 N N . VAL A 1 99 ? -12.219 14.164 8.766 1 97.81 99 VAL A N 1
ATOM 809 C CA . VAL A 1 99 ? -11.023 13.719 8.062 1 97.81 99 VAL A CA 1
ATOM 810 C C . VAL A 1 99 ? -10.156 12.875 8.992 1 97.81 99 VAL A C 1
ATOM 812 O O . VAL A 1 99 ? -9.656 11.82 8.594 1 97.81 99 VAL A O 1
ATOM 815 N N . VAL A 1 100 ? -10.055 13.281 10.219 1 97.81 100 VAL A N 1
ATOM 816 C CA . VAL A 1 100 ? -9.305 12.523 11.219 1 97.81 100 VAL A CA 1
ATOM 817 C C . VAL A 1 100 ? -9.922 11.141 11.383 1 97.81 100 VAL A C 1
ATOM 819 O O . VAL A 1 100 ? -9.203 10.133 11.391 1 97.81 100 VAL A O 1
ATOM 822 N N . SER A 1 101 ? -11.234 11.156 11.5 1 98.31 101 SER A N 1
ATOM 823 C CA . SER A 1 101 ? -11.961 9.898 11.688 1 98.31 101 SER A CA 1
ATOM 824 C C . SER A 1 101 ? -11.781 8.977 10.484 1 98.31 101 SER A C 1
ATOM 826 O O . SER A 1 101 ? -11.672 7.758 10.648 1 98.31 101 SER A O 1
ATOM 828 N N . ILE A 1 102 ? -11.797 9.531 9.32 1 98.62 102 ILE A N 1
ATOM 829 C CA . ILE A 1 102 ? -11.609 8.742 8.102 1 98.62 102 ILE A CA 1
ATOM 830 C C . ILE A 1 102 ? -10.234 8.07 8.133 1 98.62 102 ILE A C 1
ATOM 832 O O . ILE A 1 102 ? -10.117 6.883 7.832 1 98.62 102 ILE A O 1
ATOM 836 N N . TYR A 1 103 ? -9.188 8.734 8.5 1 98.31 103 TYR A N 1
ATOM 837 C CA . TYR A 1 103 ? -7.852 8.148 8.602 1 98.31 103 TYR A CA 1
ATOM 838 C C . TYR A 1 103 ? -7.836 6.988 9.586 1 98.31 103 TYR A C 1
ATOM 840 O O . TYR A 1 103 ? -7.25 5.938 9.312 1 98.31 103 TYR A O 1
ATOM 848 N N . LYS A 1 104 ? -8.461 7.199 10.727 1 98.31 104 LYS A N 1
ATOM 849 C CA . LYS A 1 104 ? -8.516 6.145 11.734 1 98.31 104 LYS A CA 1
ATOM 850 C C . LYS A 1 104 ? -9.195 4.891 11.18 1 98.31 104 LYS A C 1
ATOM 852 O O . LYS A 1 104 ? -8.672 3.783 11.32 1 98.31 104 LYS A O 1
ATOM 857 N N . ARG A 1 105 ? -10.312 5.156 10.562 1 98.56 105 ARG A N 1
ATOM 858 C CA . ARG A 1 105 ? -11.078 4.047 10 1 98.56 105 ARG A CA 1
ATOM 859 C C . ARG A 1 105 ? -10.32 3.379 8.859 1 98.56 105 ARG A C 1
ATOM 861 O O . ARG A 1 105 ? -10.414 2.162 8.68 1 98.56 105 ARG A O 1
ATOM 868 N N . LEU A 1 106 ? -9.609 4.148 8.055 1 98.38 106 LEU A N 1
ATOM 869 C CA . LEU A 1 106 ? -8.781 3.602 6.988 1 98.38 106 LEU A CA 1
ATOM 870 C C . LEU A 1 106 ? -7.711 2.672 7.547 1 98.38 106 LEU A C 1
ATOM 872 O O . LEU A 1 106 ? -7.512 1.567 7.039 1 98.38 106 LEU A O 1
ATOM 876 N N . GLY A 1 107 ? -7.004 3.15 8.602 1 98.12 107 GLY A N 1
ATOM 877 C CA . GLY A 1 107 ? -6 2.318 9.242 1 98.12 107 GLY A CA 1
ATOM 878 C C . GLY A 1 107 ? -6.551 0.994 9.734 1 98.12 107 GLY A C 1
ATOM 879 O O . GLY A 1 107 ? -6.008 -0.067 9.422 1 98.12 107 GLY A O 1
ATOM 880 N N . TRP A 1 108 ? -7.656 1.039 10.367 1 98 108 TRP A N 1
ATOM 881 C CA . TRP A 1 108 ? -8.289 -0.173 10.875 1 98 108 TRP A CA 1
ATOM 882 C C . TRP A 1 108 ? -8.812 -1.038 9.734 1 98 108 TRP A C 1
ATOM 884 O O . TRP A 1 108 ? -8.812 -2.268 9.828 1 98 108 TRP A O 1
ATOM 894 N N . GLY A 1 109 ? -9.297 -0.345 8.719 1 98.19 109 GLY A N 1
ATOM 895 C CA . GLY A 1 109 ? -9.703 -1.089 7.531 1 98.19 109 GLY A CA 1
ATOM 896 C C . GLY A 1 109 ? -8.609 -1.988 6.992 1 98.19 109 GLY A C 1
ATOM 897 O O . GLY A 1 109 ? -8.867 -3.133 6.613 1 98.19 109 GLY A O 1
ATOM 898 N N . LEU A 1 110 ? -7.406 -1.497 6.988 1 97.44 110 LEU A N 1
ATOM 899 C CA . LEU A 1 110 ? -6.27 -2.275 6.504 1 97.44 110 LEU A CA 1
ATOM 900 C C . LEU A 1 110 ? -5.949 -3.422 7.457 1 97.44 110 LEU A C 1
ATOM 902 O O . LEU A 1 110 ? -5.57 -4.512 7.02 1 97.44 110 LEU A O 1
ATOM 906 N N . VAL A 1 111 ? -6.098 -3.172 8.734 1 96.75 111 VAL A N 1
ATOM 907 C CA . VAL A 1 111 ? -5.93 -4.23 9.727 1 96.75 111 VAL A CA 1
ATOM 908 C C . VAL A 1 111 ? -6.984 -5.316 9.508 1 96.75 111 VAL A C 1
ATOM 910 O O . VAL A 1 111 ? -6.664 -6.508 9.492 1 96.75 111 VAL A O 1
ATOM 913 N N . TYR A 1 112 ? -8.203 -4.844 9.305 1 97.19 112 TYR A N 1
ATOM 914 C CA . TYR A 1 112 ? -9.289 -5.785 9.039 1 97.19 112 TYR A CA 1
ATOM 915 C C . TYR A 1 112 ? -9.016 -6.586 7.773 1 97.19 112 TYR A C 1
ATOM 917 O O . TYR A 1 112 ? -9.383 -7.762 7.684 1 97.19 112 TYR A O 1
ATOM 925 N N . TYR A 1 113 ? -8.438 -5.941 6.805 1 95.94 113 TYR A N 1
ATOM 926 C CA . TYR A 1 113 ? -8.117 -6.637 5.562 1 95.94 113 TYR A CA 1
ATOM 927 C C . TYR A 1 113 ? -7.148 -7.785 5.812 1 95.94 113 TYR A C 1
ATOM 929 O O . TYR A 1 113 ? -7.305 -8.867 5.254 1 95.94 113 TYR A O 1
ATOM 937 N N . PHE A 1 114 ? -6.145 -7.539 6.645 1 94.69 114 PHE A N 1
ATOM 938 C CA . PHE A 1 114 ? -5.188 -8.57 7.02 1 94.69 114 PHE A CA 1
ATOM 939 C C . PHE A 1 114 ? -5.898 -9.75 7.68 1 94.69 114 PHE A C 1
ATOM 941 O O . PHE A 1 114 ? -5.664 -10.906 7.312 1 94.69 114 PHE A O 1
ATOM 948 N N . ILE A 1 115 ? -6.762 -9.492 8.562 1 95.44 115 ILE A N 1
ATOM 949 C CA . ILE A 1 115 ? -7.508 -10.523 9.281 1 95.44 115 ILE A CA 1
ATOM 950 C C . ILE A 1 115 ? -8.43 -11.266 8.305 1 95.44 115 ILE A C 1
ATOM 952 O O . ILE A 1 115 ? -8.547 -12.492 8.367 1 95.44 115 ILE A O 1
ATOM 956 N N . ALA A 1 116 ? -9.086 -10.523 7.41 1 94.19 116 ALA A N 1
ATOM 957 C CA . ALA A 1 116 ? -9.984 -11.102 6.418 1 94.19 116 ALA A CA 1
ATOM 958 C C . ALA A 1 116 ? -9.266 -12.109 5.531 1 94.19 116 ALA A C 1
ATOM 960 O O . ALA A 1 116 ? -9.82 -13.148 5.176 1 94.19 116 ALA A O 1
ATOM 961 N N . GLN A 1 117 ? -8.07 -11.812 5.211 1 91.31 117 GLN A N 1
ATOM 962 C CA . GLN A 1 117 ? -7.297 -12.711 4.359 1 91.31 117 GLN A CA 1
ATOM 963 C C . GLN A 1 117 ? -6.926 -13.992 5.098 1 91.31 117 GLN A C 1
ATOM 965 O O . GLN A 1 117 ? -6.879 -15.07 4.5 1 91.31 117 GLN A O 1
ATOM 970 N N . ILE A 1 118 ? -6.602 -13.875 6.379 1 90.06 118 ILE A N 1
ATOM 971 C CA . ILE A 1 118 ? -6.277 -15.031 7.199 1 90.06 118 ILE A CA 1
ATOM 972 C C . ILE A 1 118 ? -7.469 -15.992 7.23 1 90.06 118 ILE A C 1
ATOM 974 O O . ILE A 1 118 ? -7.289 -17.219 7.215 1 90.06 118 ILE A O 1
ATOM 978 N N . ILE A 1 119 ? -8.625 -15.438 7.219 1 91.81 119 ILE A N 1
ATOM 979 C CA . ILE A 1 119 ? -9.852 -16.234 7.258 1 91.81 119 ILE A CA 1
ATOM 980 C C . ILE A 1 119 ? -10.164 -16.766 5.863 1 91.81 119 ILE A C 1
ATOM 982 O O . ILE A 1 119 ? -10.539 -17.938 5.711 1 91.81 119 ILE A O 1
ATOM 986 N N . PHE A 1 120 ? -9.945 -15.953 4.91 1 90.69 120 PHE A N 1
ATOM 987 C CA . PHE A 1 120 ? -10.328 -16.25 3.535 1 90.69 120 PHE A CA 1
ATOM 988 C C . PHE A 1 120 ? -9.555 -17.453 3.008 1 90.69 120 PHE A C 1
ATOM 990 O O . PHE A 1 120 ? -10.133 -18.344 2.381 1 90.69 120 PHE A O 1
ATOM 997 N N . GLU A 1 121 ? -8.258 -17.5 3.268 1 87.06 121 GLU A N 1
ATOM 998 C CA . GLU A 1 121 ? -7.375 -18.469 2.623 1 87.06 121 GLU A CA 1
ATOM 999 C C . GLU A 1 121 ? -7.766 -19.906 2.996 1 87.06 121 GLU A C 1
ATOM 1001 O O . GLU A 1 121 ? -7.984 -20.734 2.117 1 87.06 121 GLU A O 1
ATOM 1006 N N . PRO A 1 122 ? -7.887 -20.188 4.23 1 86.31 122 PRO A N 1
ATOM 1007 C CA . PRO A 1 122 ? -8.312 -21.547 4.566 1 86.31 122 PRO A CA 1
ATOM 1008 C C . PRO A 1 122 ? -9.727 -21.859 4.086 1 86.31 122 PRO A C 1
ATOM 1010 O O . PRO A 1 122 ? -10 -22.984 3.668 1 86.31 122 PRO A O 1
ATOM 1013 N N . LEU A 1 123 ? -10.656 -20.953 4.086 1 89.56 123 LEU A N 1
ATOM 1014 C CA . LEU A 1 123 ? -12.039 -21.172 3.693 1 89.56 123 LEU A CA 1
ATOM 1015 C C . LEU A 1 123 ? -12.141 -21.469 2.201 1 89.56 123 LEU A C 1
ATOM 1017 O O . LEU A 1 123 ? -12.867 -22.391 1.798 1 89.56 123 LEU A O 1
ATOM 1021 N N . ILE A 1 124 ? -11.391 -20.719 1.454 1 87.44 124 ILE A N 1
ATOM 1022 C CA . ILE A 1 124 ? -11.492 -20.906 0.01 1 87.44 124 ILE A CA 1
ATOM 1023 C C . ILE A 1 124 ? -10.828 -22.219 -0.396 1 87.44 124 ILE A C 1
ATOM 1025 O O . ILE A 1 124 ? -11.305 -22.906 -1.303 1 87.44 124 ILE A O 1
ATOM 1029 N N . SER A 1 125 ? -9.68 -22.516 0.236 1 84.31 125 SER A N 1
ATOM 1030 C CA . SER A 1 125 ? -9.023 -23.781 -0.059 1 84.31 125 SER A CA 1
ATOM 1031 C C . SER A 1 125 ? -9.922 -24.953 0.275 1 84.31 125 SER A C 1
ATOM 1033 O O . SER A 1 125 ? -10.016 -25.906 -0.5 1 84.31 125 SER A O 1
ATOM 1035 N N . LEU A 1 126 ? -10.625 -24.875 1.328 1 84.19 126 LEU A N 1
ATOM 1036 C CA . LEU A 1 126 ? -11.547 -25.938 1.73 1 84.19 126 LEU A CA 1
ATOM 1037 C C . LEU A 1 126 ? -12.734 -26.016 0.779 1 84.19 126 LEU A C 1
ATOM 1039 O O . LEU A 1 126 ? -13.195 -27.109 0.437 1 84.19 126 LEU A O 1
ATOM 1043 N N . THR A 1 127 ? -13.258 -24.875 0.427 1 85.25 127 THR A N 1
ATOM 1044 C CA . THR A 1 127 ? -14.398 -24.812 -0.479 1 85.25 127 THR A CA 1
ATOM 1045 C C . THR A 1 127 ? -14.062 -25.469 -1.818 1 85.25 127 THR A C 1
ATOM 1047 O O . THR A 1 127 ? -14.852 -26.25 -2.348 1 85.25 127 THR A O 1
ATOM 1050 N N . LEU A 1 128 ? -12.867 -25.266 -2.305 1 82.5 128 LEU A N 1
ATOM 1051 C CA . LEU A 1 128 ? -12.469 -25.75 -3.619 1 82.5 128 LEU A CA 1
ATOM 1052 C C . LEU A 1 128 ? -12.102 -27.234 -3.559 1 82.5 128 LEU A C 1
ATOM 1054 O O . LEU A 1 128 ? -12.242 -27.953 -4.551 1 82.5 128 LEU A O 1
ATOM 1058 N N . SER A 1 129 ? -11.711 -27.656 -2.32 1 80.25 129 SER A N 1
ATOM 1059 C CA . SER A 1 129 ? -11.297 -29.047 -2.193 1 80.25 129 SER A CA 1
ATOM 1060 C C . SER A 1 129 ? -12.438 -29.922 -1.668 1 80.25 129 SER A C 1
ATOM 1062 O O . SER A 1 129 ? -12.273 -31.125 -1.493 1 80.25 129 SER A O 1
ATOM 1064 N N . TYR A 1 130 ? -13.5 -29.328 -1.438 1 79.94 130 TYR A N 1
ATOM 1065 C CA . TYR A 1 130 ? -14.617 -30.016 -0.801 1 79.94 130 TYR A CA 1
ATOM 1066 C C . TYR A 1 130 ? -15.047 -31.234 -1.62 1 79.94 130 TYR A C 1
ATOM 1068 O O . TYR A 1 130 ? -15.398 -32.281 -1.062 1 79.94 130 TYR A O 1
ATOM 1076 N N . HIS A 1 131 ? -15.008 -31.125 -2.99 1 77.94 131 HIS A N 1
ATOM 1077 C CA . HIS A 1 131 ? -15.469 -32.219 -3.842 1 77.94 131 HIS A CA 1
ATOM 1078 C C . HIS A 1 131 ? -14.328 -33.156 -4.211 1 77.94 131 HIS A C 1
ATOM 1080 O O . HIS A 1 131 ? -14.523 -34.125 -4.938 1 77.94 131 HIS A O 1
ATOM 1086 N N . ASN A 1 132 ? -13.18 -32.812 -3.645 1 75.69 132 ASN A N 1
ATOM 1087 C CA . ASN A 1 132 ? -12.07 -33.75 -3.82 1 75.69 132 ASN A CA 1
ATOM 1088 C C . ASN A 1 132 ? -12.281 -35.031 -3.02 1 75.69 132 ASN A C 1
ATOM 1090 O O . ASN A 1 132 ? -13.039 -35.031 -2.043 1 75.69 132 ASN A O 1
ATOM 1094 N N . PRO A 1 133 ? -11.781 -36.125 -3.586 1 75.5 133 PRO A N 1
ATOM 1095 C CA . PRO A 1 133 ? -11.875 -37.375 -2.82 1 75.5 133 PRO A CA 1
ATOM 1096 C C . PRO A 1 133 ? -11.406 -37.219 -1.377 1 75.5 133 PRO A C 1
ATOM 1098 O O . PRO A 1 133 ? -10.672 -36.281 -1.063 1 75.5 133 PRO A O 1
ATOM 1101 N N . VAL A 1 134 ? -11.984 -38.156 -0.524 1 73.75 134 VAL A N 1
ATOM 1102 C CA . VAL A 1 134 ? -11.602 -38.156 0.883 1 73.75 134 VAL A CA 1
ATOM 1103 C C . VAL A 1 134 ? -10.078 -38.281 1.003 1 73.75 134 VAL A C 1
ATOM 1105 O O . VAL A 1 134 ? -9.461 -39.125 0.362 1 73.75 134 VAL A O 1
ATOM 1108 N N . GLY A 1 135 ? -9.305 -37.281 1.585 1 70.81 135 GLY A N 1
ATOM 1109 C CA . GLY A 1 135 ? -7.855 -37.25 1.742 1 70.81 135 GLY A CA 1
ATOM 1110 C C . GLY A 1 135 ? -7.199 -36.156 0.924 1 70.81 135 GLY A C 1
ATOM 1111 O O . GLY A 1 135 ? -6.043 -35.812 1.168 1 70.81 135 GLY A O 1
ATOM 1112 N N . GLU A 1 136 ? -7.914 -35.844 -0.152 1 69.75 136 GLU A N 1
ATOM 1113 C CA . GLU A 1 136 ? -7.305 -34.844 -1.036 1 69.75 136 GLU A CA 1
ATOM 1114 C C . GLU A 1 136 ? -7.828 -33.438 -0.736 1 69.75 136 GLU A C 1
ATOM 1116 O O . GLU A 1 136 ? -7.562 -32.5 -1.487 1 69.75 136 GLU A O 1
ATOM 1121 N N . ARG A 1 137 ? -8.695 -33.469 0.318 1 73.62 137 ARG A N 1
ATOM 1122 C CA . ARG A 1 137 ? -9.102 -32.125 0.777 1 73.62 137 ARG A CA 1
ATOM 1123 C C . ARG A 1 137 ? -7.945 -31.422 1.464 1 73.62 137 ARG A C 1
ATOM 1125 O O . ARG A 1 137 ? -7.098 -32.062 2.09 1 73.62 137 ARG A O 1
ATOM 1132 N N . PHE A 1 138 ? -7.672 -30.188 1.162 1 71.31 138 PHE A N 1
ATOM 1133 C CA . PHE A 1 138 ? -6.5 -29.516 1.696 1 71.31 138 PHE A CA 1
ATOM 1134 C C . PHE A 1 138 ? -6.883 -28.156 2.293 1 71.31 138 PHE A C 1
ATOM 1136 O O . PHE A 1 138 ? -7.953 -27.625 2 1 71.31 138 PHE A O 1
ATOM 1143 N N . PHE A 1 139 ? -6.145 -27.891 3.283 1 75.5 139 PHE A N 1
ATOM 1144 C CA . PHE A 1 139 ? -6.18 -26.594 3.945 1 75.5 139 PHE A CA 1
ATOM 1145 C C . PHE A 1 139 ? -4.902 -25.812 3.67 1 75.5 139 PHE A C 1
ATOM 1147 O O . PHE A 1 139 ? -3.801 -26.359 3.762 1 75.5 139 PHE A O 1
ATOM 1154 N N . SER A 1 140 ? -5.055 -24.688 3.016 1 74.38 140 SER A N 1
ATOM 1155 C CA . SER A 1 140 ? -3.867 -23.891 2.748 1 74.38 140 SER A CA 1
ATOM 1156 C C . SER A 1 140 ? -3.904 -22.578 3.52 1 74.38 140 SER A C 1
ATOM 1158 O O . SER A 1 140 ? -4.961 -21.953 3.639 1 74.38 140 SER A O 1
ATOM 1160 N N . LEU A 1 141 ? -2.951 -22.266 4.312 1 76.06 141 LEU A N 1
ATOM 1161 C CA . LEU A 1 141 ? -2.727 -20.953 4.938 1 76.06 141 LEU A CA 1
ATOM 1162 C C . LEU A 1 141 ? -1.436 -20.328 4.43 1 76.06 141 LEU A C 1
ATOM 1164 O O . LEU A 1 141 ? -0.354 -20.891 4.59 1 76.06 141 LEU A O 1
ATOM 1168 N N . SER A 1 142 ? -1.585 -19.359 3.562 1 73.06 142 SER A N 1
ATOM 1169 C CA . SER A 1 142 ? -0.415 -18.641 3.049 1 73.06 142 SER A CA 1
ATOM 1170 C C . SER A 1 142 ? -0.509 -17.156 3.32 1 73.06 142 SER A C 1
ATOM 1172 O O . SER A 1 142 ? -1.508 -16.516 2.979 1 73.06 142 SER A O 1
ATOM 1174 N N . ILE A 1 143 ? 0.322 -16.781 4.176 1 73.06 143 ILE A N 1
ATOM 1175 C CA . ILE A 1 143 ? 0.406 -15.336 4.391 1 73.06 143 ILE A CA 1
ATOM 1176 C C . ILE A 1 143 ? 1.395 -14.719 3.404 1 73.06 143 ILE A C 1
ATOM 1178 O O . ILE A 1 143 ? 2.566 -15.102 3.369 1 73.06 143 ILE A O 1
ATOM 1182 N N . ASP A 1 144 ? 0.792 -13.875 2.58 1 74.38 144 ASP A N 1
ATOM 1183 C CA . ASP A 1 144 ? 1.626 -13.227 1.573 1 74.38 144 ASP A CA 1
ATOM 1184 C C . ASP A 1 144 ? 2.205 -11.914 2.102 1 74.38 144 ASP A C 1
ATOM 1186 O O . ASP A 1 144 ? 1.665 -11.328 3.039 1 74.38 144 ASP A O 1
ATOM 1190 N N . THR A 1 145 ? 3.281 -11.609 1.596 1 77.19 145 THR A N 1
ATOM 1191 C CA . THR A 1 145 ? 3.973 -10.375 1.963 1 77.19 145 THR A CA 1
ATOM 1192 C C . THR A 1 145 ? 3.051 -9.172 1.811 1 77.19 145 THR A C 1
ATOM 1194 O O . THR A 1 145 ? 3.105 -8.234 2.611 1 77.19 145 THR A O 1
ATOM 1197 N N . ASN A 1 146 ? 2.111 -9.281 0.887 1 82.25 146 ASN A N 1
ATOM 1198 C CA . ASN A 1 146 ? 1.221 -8.148 0.642 1 82.25 146 ASN A CA 1
ATOM 1199 C C . ASN A 1 146 ? 0.288 -7.902 1.824 1 82.25 146 ASN A C 1
ATOM 1201 O O . ASN A 1 146 ? -0.02 -6.758 2.148 1 82.25 146 ASN A O 1
ATOM 1205 N N . GLU A 1 147 ? -0.155 -8.984 2.432 1 87.31 147 GLU A N 1
ATOM 1206 C CA . GLU A 1 147 ? -1.042 -8.852 3.584 1 87.31 147 GLU A CA 1
ATOM 1207 C C . GLU A 1 147 ? -0.304 -8.258 4.781 1 87.31 147 GLU A C 1
ATOM 1209 O O . GLU A 1 147 ? -0.868 -7.457 5.531 1 87.31 147 GLU A O 1
ATOM 1214 N N . ILE A 1 148 ? 0.881 -8.609 4.93 1 88 148 ILE A N 1
ATOM 1215 C CA . ILE A 1 148 ? 1.702 -8.078 6.016 1 88 148 ILE A CA 1
ATOM 1216 C C . ILE A 1 148 ? 1.955 -6.59 5.797 1 88 148 ILE A C 1
ATOM 1218 O O . ILE A 1 148 ? 1.881 -5.797 6.738 1 88 148 ILE A O 1
ATOM 1222 N N . VAL A 1 149 ? 2.227 -6.277 4.582 1 90.56 149 VAL A N 1
ATOM 1223 C CA . VAL A 1 149 ? 2.441 -4.875 4.23 1 90.56 149 VAL A CA 1
ATOM 1224 C C . VAL A 1 149 ? 1.182 -4.066 4.531 1 90.56 149 VAL A C 1
ATOM 1226 O O . VAL A 1 149 ? 1.262 -2.953 5.051 1 90.56 149 VAL A O 1
ATOM 1229 N N . ALA A 1 150 ? 0.04 -4.676 4.191 1 92.31 150 ALA A N 1
ATOM 1230 C CA . ALA A 1 150 ? -1.22 -3.996 4.477 1 92.31 150 ALA A CA 1
ATOM 1231 C C . ALA A 1 150 ? -1.373 -3.73 5.973 1 92.31 150 ALA A C 1
ATOM 1233 O O . ALA A 1 150 ? -1.814 -2.65 6.375 1 92.31 150 ALA A O 1
ATOM 1234 N N . LEU A 1 151 ? -1.043 -4.734 6.762 1 93.88 151 LEU A N 1
ATOM 1235 C CA . LEU A 1 151 ? -1.119 -4.602 8.211 1 93.88 151 LEU A CA 1
ATOM 1236 C C . LEU A 1 151 ? -0.199 -3.486 8.703 1 93.88 151 LEU A C 1
ATOM 1238 O O . LEU A 1 151 ? -0.599 -2.666 9.531 1 93.88 151 LEU A O 1
ATOM 1242 N N . LEU A 1 152 ? 0.991 -3.455 8.156 1 94.94 152 LEU A N 1
ATOM 1243 C CA . LEU A 1 152 ? 1.958 -2.422 8.508 1 94.94 152 LEU A CA 1
ATOM 1244 C C . LEU A 1 152 ? 1.446 -1.041 8.109 1 94.94 152 LEU A C 1
ATOM 1246 O O . LEU A 1 152 ? 1.527 -0.094 8.891 1 94.94 152 LEU A O 1
ATOM 1250 N N . CYS A 1 153 ? 0.924 -0.973 6.91 1 95.81 153 CYS A N 1
ATOM 1251 C CA . CYS A 1 153 ? 0.368 0.286 6.426 1 95.81 153 CYS A CA 1
ATOM 1252 C C . CYS A 1 153 ? -0.778 0.753 7.312 1 95.81 153 CYS A C 1
ATOM 1254 O O . CYS A 1 153 ? -0.917 1.949 7.578 1 95.81 153 CYS A O 1
ATOM 1256 N N . GLY A 1 154 ? -1.589 -0.238 7.723 1 97.06 154 GLY A N 1
ATOM 1257 C CA . GLY A 1 154 ? -2.67 0.113 8.633 1 97.06 154 GLY A CA 1
ATOM 1258 C C . GLY A 1 154 ? -2.191 0.818 9.883 1 97.06 154 GLY A C 1
ATOM 1259 O O . GLY A 1 154 ? -2.725 1.865 10.258 1 97.06 154 GLY A O 1
ATOM 1260 N N . GLY A 1 155 ? -1.174 0.247 10.508 1 95.69 155 GLY A N 1
ATOM 1261 C CA . GLY A 1 155 ? -0.609 0.882 11.695 1 95.69 155 GLY A CA 1
ATOM 1262 C C . GLY A 1 155 ? -0.038 2.26 11.414 1 95.69 155 GLY A C 1
ATOM 1263 O O . GLY A 1 155 ? -0.199 3.178 12.219 1 95.69 155 GLY A O 1
ATOM 1264 N N . VAL A 1 156 ? 0.605 2.424 10.336 1 96.56 156 VAL A N 1
ATOM 1265 C CA . VAL A 1 156 ? 1.175 3.707 9.938 1 96.56 156 VAL A CA 1
ATOM 1266 C C . VAL A 1 156 ? 0.058 4.73 9.75 1 96.56 156 VAL A C 1
ATOM 1268 O O . VAL A 1 156 ? 0.148 5.855 10.25 1 96.56 156 VAL A O 1
ATOM 1271 N N . ILE A 1 157 ? -1.009 4.309 9.109 1 97.81 157 ILE A N 1
ATOM 1272 C CA . ILE A 1 157 ? -2.109 5.223 8.828 1 97.81 157 ILE A CA 1
ATOM 1273 C C . ILE A 1 157 ? -2.805 5.613 10.125 1 97.81 157 ILE A C 1
ATOM 1275 O O . ILE A 1 157 ? -3.232 6.758 10.289 1 97.81 157 ILE A O 1
ATOM 1279 N N . ILE A 1 158 ? -2.904 4.711 11.039 1 97.06 158 ILE A N 1
ATOM 1280 C CA . ILE A 1 158 ? -3.463 5.027 12.352 1 97.06 158 ILE A CA 1
ATOM 1281 C C . ILE A 1 158 ? -2.602 6.086 13.039 1 97.06 158 ILE A C 1
ATOM 1283 O O . ILE A 1 158 ? -3.125 7.02 13.648 1 97.06 158 ILE A O 1
ATOM 1287 N N . THR A 1 159 ? -1.336 5.934 12.891 1 96.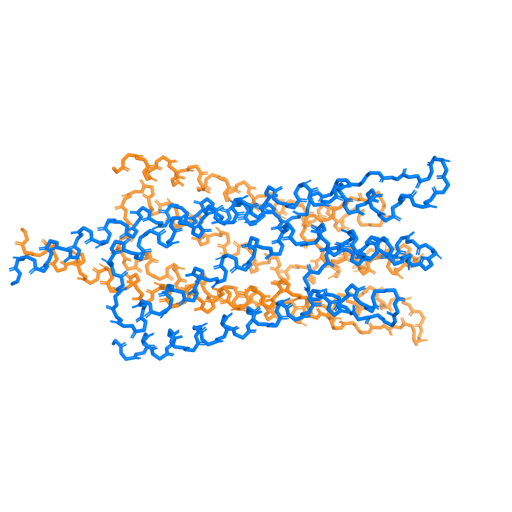56 159 THR A N 1
ATOM 1288 C CA . THR A 1 159 ? -0.436 6.93 13.461 1 96.56 159 THR A CA 1
ATOM 1289 C C . THR A 1 159 ? -0.638 8.289 12.789 1 96.56 159 THR A C 1
ATOM 1291 O O . THR A 1 159 ? -0.652 9.32 13.461 1 96.56 159 THR A O 1
ATOM 1294 N N . ILE A 1 160 ? -0.8 8.266 11.492 1 96.69 160 ILE A N 1
ATOM 1295 C CA . ILE A 1 160 ? -1.021 9.5 10.742 1 96.69 160 ILE A CA 1
ATOM 1296 C C . ILE A 1 160 ? -2.324 10.156 11.203 1 96.69 160 ILE A C 1
ATOM 1298 O O . ILE A 1 160 ? -2.428 11.383 11.25 1 96.69 160 ILE A O 1
ATOM 1302 N N . SER A 1 161 ? -3.273 9.336 11.547 1 97.19 161 SER A N 1
ATOM 1303 C CA . SER A 1 161 ? -4.531 9.898 12.031 1 97.19 161 SER A CA 1
ATOM 1304 C C . SER A 1 161 ? -4.312 10.75 13.273 1 97.19 161 SER A C 1
ATOM 1306 O O . SER A 1 161 ? -4.996 11.75 13.477 1 97.19 161 SER A O 1
ATOM 1308 N N . LYS A 1 162 ? -3.381 10.359 14.133 1 96.56 162 LYS A N 1
ATOM 1309 C CA . LYS A 1 162 ? -3.041 11.156 15.312 1 96.56 162 LYS A CA 1
ATOM 1310 C C . LYS A 1 162 ? -2.404 12.484 14.914 1 96.56 162 LYS A C 1
ATOM 1312 O O . LYS A 1 162 ? -2.658 13.516 15.539 1 96.56 162 LYS A O 1
ATOM 1317 N N . VAL A 1 163 ? -1.598 12.422 13.922 1 96.12 163 VAL A N 1
ATOM 1318 C CA . VAL A 1 163 ? -0.991 13.633 13.383 1 96.12 163 VAL A CA 1
ATOM 1319 C C . VAL A 1 163 ? -2.078 14.555 12.828 1 96.12 163 VAL A C 1
ATOM 1321 O O . VAL A 1 163 ? -2.057 15.766 13.07 1 96.12 163 VAL A O 1
ATOM 1324 N N . MET A 1 164 ? -3.01 13.977 12.148 1 96.44 164 MET A N 1
ATOM 1325 C CA . MET A 1 164 ? -4.102 14.758 11.578 1 96.44 164 MET A CA 1
ATOM 1326 C C . MET A 1 164 ? -4.98 15.352 12.672 1 96.44 164 MET A C 1
ATOM 1328 O O . MET A 1 164 ? -5.527 16.438 12.516 1 96.44 164 MET A O 1
ATOM 1332 N N . GLN A 1 165 ? -5.121 14.594 13.742 1 96.38 165 GLN A N 1
ATOM 1333 C CA . GLN A 1 165 ? -5.844 15.125 14.891 1 96.38 165 GLN A CA 1
ATOM 1334 C C . GLN A 1 165 ? -5.152 16.375 15.445 1 96.38 165 GLN A C 1
ATOM 1336 O O . GLN A 1 165 ? -5.812 17.359 15.773 1 96.38 165 GLN A O 1
ATOM 1341 N N . LYS A 1 166 ? -3.869 16.328 15.523 1 95.12 166 LYS A N 1
ATOM 1342 C CA . LYS A 1 166 ? -3.111 17.484 15.969 1 95.12 166 LYS A CA 1
ATOM 1343 C C . LYS A 1 166 ? -3.27 18.656 15 1 95.12 166 LYS A C 1
ATOM 1345 O O . LYS A 1 166 ? -3.4 19.797 15.414 1 95.12 166 LYS A O 1
ATOM 1350 N N . ALA A 1 167 ? -3.236 18.328 13.758 1 94.5 167 ALA A N 1
ATOM 1351 C CA . ALA A 1 167 ? -3.445 19.359 12.75 1 94.5 167 ALA A CA 1
ATOM 1352 C C . ALA A 1 167 ? -4.816 20.016 12.906 1 94.5 167 ALA A C 1
ATOM 1354 O O . ALA A 1 167 ? -4.949 21.234 12.766 1 94.5 167 ALA A O 1
ATOM 1355 N N . HIS A 1 168 ? -5.781 19.188 13.125 1 95.38 168 HIS A N 1
ATOM 1356 C CA . HIS A 1 168 ? -7.125 19.688 13.344 1 95.38 168 HIS A CA 1
ATOM 1357 C C . HIS A 1 168 ? -7.16 20.672 14.523 1 95.38 168 HIS A C 1
ATOM 1359 O O . HIS A 1 168 ? -7.762 21.734 14.422 1 95.38 168 HIS A O 1
ATOM 1365 N N . GLU A 1 169 ? -6.543 20.312 15.609 1 94.88 169 GLU A N 1
ATOM 1366 C CA . GLU A 1 169 ? -6.504 21.141 16.797 1 94.88 169 GLU A CA 1
ATOM 1367 C C . GLU A 1 169 ? -5.809 22.469 16.531 1 94.88 169 GLU A C 1
ATOM 1369 O O . GLU A 1 169 ? -6.285 23.531 16.938 1 94.88 169 GLU A O 1
ATOM 1374 N N . ILE A 1 170 ? -4.754 22.453 15.828 1 92.88 170 ILE A N 1
ATOM 1375 C CA . ILE A 1 170 ? -4 23.656 15.508 1 92.88 170 ILE A CA 1
ATOM 1376 C C . ILE A 1 170 ? -4.824 24.547 14.586 1 92.88 170 ILE A C 1
ATOM 1378 O O . ILE A 1 170 ? -4.852 25.766 14.75 1 92.88 170 ILE A O 1
ATOM 1382 N N . ALA A 1 171 ? -5.414 23.906 13.633 1 92.69 171 ALA A N 1
ATOM 1383 C CA . ALA A 1 171 ? -6.246 24.672 12.695 1 92.69 171 ALA A CA 1
ATOM 1384 C C . ALA A 1 171 ? -7.402 25.344 13.422 1 92.69 171 ALA A C 1
ATOM 1386 O O . ALA A 1 171 ? -7.734 26.5 13.133 1 92.69 171 ALA A O 1
ATOM 1387 N N . GLU A 1 172 ? -8.023 24.609 14.312 1 91.88 172 GLU A N 1
ATOM 1388 C CA . GLU A 1 172 ? -9.117 25.172 15.102 1 91.88 172 GLU A CA 1
ATOM 1389 C C . GLU A 1 172 ? -8.641 26.344 15.945 1 91.88 172 GLU A C 1
ATOM 1391 O O . GLU A 1 172 ? -9.328 27.359 16.047 1 91.88 172 GLU A O 1
ATOM 1396 N N . GLU A 1 173 ? -7.52 26.219 16.578 1 90.25 173 GLU A N 1
ATOM 1397 C CA . GLU A 1 173 ? -6.938 27.297 17.359 1 90.25 173 GLU A CA 1
ATOM 1398 C C . GLU A 1 173 ? -6.617 28.5 16.5 1 90.25 173 GLU A C 1
ATOM 1400 O O . GLU A 1 173 ? -6.816 29.641 16.922 1 90.25 173 GLU A O 1
ATOM 1405 N N . ASN A 1 174 ? -6.137 28.266 15.367 1 88.25 174 ASN A N 1
ATOM 1406 C CA . ASN A 1 174 ? -5.801 29.328 14.438 1 88.25 174 ASN A CA 1
ATOM 1407 C C . ASN A 1 174 ? -7.047 30.094 13.984 1 88.25 174 ASN A C 1
ATOM 1409 O O . ASN A 1 174 ? -7.008 31.312 13.828 1 88.25 174 ASN A O 1
ATOM 1413 N N . ASP A 1 175 ? -8.117 29.422 13.727 1 86.44 175 ASP A N 1
ATOM 1414 C CA . ASP A 1 175 ? -9.375 30.031 13.305 1 86.44 175 ASP A CA 1
ATOM 1415 C C . ASP A 1 175 ? -9.953 30.922 14.398 1 86.44 175 ASP A C 1
ATOM 1417 O O . ASP A 1 175 ? -10.609 31.922 14.109 1 86.44 175 ASP A O 1
ATOM 1421 N N . LEU A 1 176 ? -9.656 30.5 15.633 1 83.5 176 LEU A N 1
ATOM 1422 C CA . LEU A 1 176 ? -10.188 31.25 16.766 1 83.5 176 LEU A CA 1
ATOM 1423 C C . LEU A 1 176 ? -9.383 32.531 17 1 83.5 176 LEU A C 1
ATOM 1425 O O . LEU A 1 176 ? -9.852 33.469 17.656 1 83.5 176 LEU A O 1
ATOM 1429 N N . THR A 1 177 ? -8.125 32.625 16.656 1 78.69 177 THR A N 1
ATOM 1430 C CA . THR A 1 177 ? -7.27 33.781 16.922 1 78.69 177 THR A CA 1
ATOM 1431 C C . THR A 1 177 ? -7.379 34.812 15.797 1 78.69 177 THR A C 1
ATOM 1433 O O . THR A 1 177 ? -7.066 35.969 15.992 1 78.69 177 THR A O 1
ATOM 1436 N N . ILE A 1 178 ? -7.707 34.406 14.664 1 65.44 178 ILE A N 1
ATOM 1437 C CA . ILE A 1 178 ? -7.918 35.438 13.633 1 65.44 178 ILE A CA 1
ATOM 1438 C C . ILE A 1 178 ? -9.344 35.969 13.727 1 65.44 178 ILE A C 1
ATOM 1440 O O . ILE A 1 178 ? -10.289 35.219 13.945 1 65.44 178 ILE A O 1
ATOM 1444 N N . MET B 1 1 ? 0.623 13.375 23.531 1 73 1 MET B N 1
ATOM 1445 C CA . MET B 1 1 ? 1.811 13.43 22.688 1 73 1 MET B CA 1
ATOM 1446 C C . MET B 1 1 ? 2.744 12.258 22.984 1 73 1 MET B C 1
ATOM 1448 O O . MET B 1 1 ? 3.428 11.766 22.078 1 73 1 MET B O 1
ATOM 1452 N N . GLN B 1 2 ? 2.572 11.617 24.094 1 77.06 2 GLN B N 1
ATOM 1453 C CA . GLN B 1 2 ? 3.438 10.508 24.484 1 77.06 2 GLN B CA 1
ATOM 1454 C C . GLN B 1 2 ? 3.131 9.258 23.656 1 77.06 2 GLN B C 1
ATOM 1456 O O . GLN B 1 2 ? 4.043 8.531 23.266 1 77.06 2 GLN B O 1
ATOM 1461 N N . ASN B 1 3 ? 1.873 9.172 23.297 1 89.75 3 ASN B N 1
ATOM 1462 C CA . ASN B 1 3 ? 1.467 7.996 22.547 1 8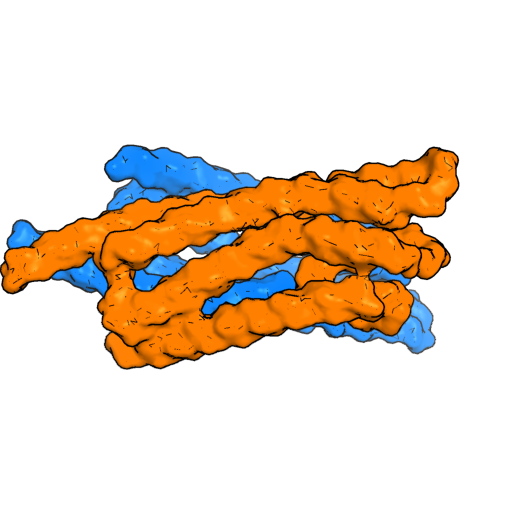9.75 3 ASN B CA 1
ATOM 1463 C C . ASN B 1 3 ? 2.004 8.039 21.109 1 89.75 3 ASN B C 1
ATOM 1465 O O . ASN B 1 3 ? 2.443 7.02 20.578 1 89.75 3 ASN B O 1
ATOM 1469 N N . LEU B 1 4 ? 2.15 9.211 20.594 1 92.56 4 LEU B N 1
ATOM 1470 C CA . LEU B 1 4 ? 2.674 9.352 19.234 1 92.56 4 LEU B CA 1
ATOM 1471 C C . LEU B 1 4 ? 4.164 9.039 19.188 1 92.56 4 LEU B C 1
ATOM 1473 O O . LEU B 1 4 ? 4.637 8.383 18.266 1 92.56 4 LEU B O 1
ATOM 1477 N N . GLN B 1 5 ? 4.93 9.43 20.188 1 94.06 5 GLN B N 1
ATOM 1478 C CA . GLN B 1 5 ? 6.367 9.195 20.25 1 94.06 5 GLN B CA 1
ATOM 1479 C C . GLN B 1 5 ? 6.68 7.703 20.344 1 94.06 5 GLN B C 1
ATOM 1481 O O . GLN B 1 5 ? 7.551 7.195 19.641 1 94.06 5 GLN B O 1
ATOM 1486 N N . LYS B 1 6 ? 5.949 7.086 21.203 1 94.81 6 LYS B N 1
ATOM 1487 C CA . LYS B 1 6 ? 6.18 5.656 21.406 1 94.81 6 LYS B CA 1
ATOM 1488 C C . LYS B 1 6 ? 5.844 4.859 20.156 1 94.81 6 LYS B C 1
ATOM 1490 O O . LYS B 1 6 ? 6.598 3.973 19.75 1 94.81 6 LYS B O 1
ATOM 1495 N N . THR B 1 7 ? 4.715 5.195 19.578 1 95.19 7 THR B N 1
ATOM 1496 C CA . THR B 1 7 ? 4.301 4.512 18.359 1 95.19 7 THR B CA 1
ATOM 1497 C C . THR B 1 7 ? 5.285 4.777 17.234 1 95.19 7 THR B C 1
ATOM 1499 O O . THR B 1 7 ? 5.586 3.885 16.438 1 95.19 7 THR B O 1
ATOM 1502 N N . SER B 1 8 ? 5.793 5.973 17.141 1 96.69 8 SER B N 1
ATOM 1503 C CA . SER B 1 8 ? 6.746 6.348 16.109 1 96.69 8 SER B CA 1
ATOM 1504 C C . SER B 1 8 ? 8.07 5.605 16.281 1 96.69 8 SER B C 1
ATOM 1506 O O . SER B 1 8 ? 8.672 5.172 15.289 1 96.69 8 SER B O 1
ATOM 1508 N N . LYS B 1 9 ? 8.492 5.504 17.531 1 96.31 9 LYS B N 1
ATOM 1509 C CA . LYS B 1 9 ? 9.703 4.742 17.797 1 96.31 9 LYS B CA 1
ATOM 1510 C C . LYS B 1 9 ? 9.555 3.291 17.359 1 96.31 9 LYS B C 1
ATOM 1512 O O . LYS B 1 9 ? 10.469 2.715 16.766 1 96.31 9 LYS B O 1
ATOM 1517 N N . PHE B 1 10 ? 8.438 2.764 17.688 1 96.69 10 PHE B N 1
ATOM 1518 C CA . PHE B 1 10 ? 8.148 1.388 17.297 1 96.69 10 PHE B CA 1
ATOM 1519 C C . PHE B 1 10 ? 8.242 1.218 15.789 1 96.69 10 PHE B C 1
ATOM 1521 O O . PHE B 1 10 ? 8.945 0.327 15.305 1 96.69 10 PHE B O 1
ATOM 1528 N N . TYR B 1 11 ? 7.613 2.053 15.008 1 96.56 11 TYR B N 1
ATOM 1529 C CA . TYR B 1 11 ? 7.598 1.936 13.555 1 96.56 11 TYR B CA 1
ATOM 1530 C C . TYR B 1 11 ? 8.969 2.236 12.969 1 96.56 11 TYR B C 1
ATOM 1532 O O . TYR B 1 11 ? 9.375 1.636 11.969 1 96.56 11 TYR B O 1
ATOM 1540 N N . LYS B 1 12 ? 9.68 3.154 13.57 1 97.5 12 LYS B N 1
ATOM 1541 C CA . LYS B 1 12 ? 11.047 3.428 13.141 1 97.5 12 LYS B CA 1
ATOM 1542 C C . LYS B 1 12 ? 11.906 2.17 13.211 1 97.5 12 LYS B C 1
ATOM 1544 O O . LYS B 1 12 ? 12.609 1.834 12.258 1 97.5 12 LYS B O 1
ATOM 1549 N N . ILE B 1 13 ? 11.797 1.471 14.32 1 97.44 13 ILE B N 1
ATOM 1550 C CA . ILE B 1 13 ? 12.578 0.259 14.547 1 97.44 13 ILE B CA 1
ATOM 1551 C C . ILE B 1 13 ? 12.117 -0.837 13.586 1 97.44 13 ILE B C 1
ATOM 1553 O O . ILE B 1 13 ? 12.938 -1.547 13 1 97.44 13 ILE B O 1
ATOM 1557 N N . VAL B 1 14 ? 10.805 -0.949 13.477 1 97.19 14 VAL B N 1
ATOM 1558 C CA . VAL B 1 14 ? 10.242 -1.955 12.586 1 97.19 14 VAL B CA 1
ATOM 1559 C C . VAL B 1 14 ? 10.766 -1.741 11.164 1 97.19 14 VAL B C 1
ATOM 1561 O O . VAL B 1 14 ? 11.211 -2.689 10.516 1 97.19 14 VAL B O 1
ATOM 1564 N N . PHE B 1 15 ? 10.773 -0.538 10.648 1 97.56 15 PHE B N 1
ATOM 1565 C CA . PHE B 1 15 ? 11.211 -0.252 9.289 1 97.56 15 PHE B CA 1
ATOM 1566 C C . PHE B 1 15 ? 12.719 -0.465 9.156 1 97.56 15 PHE B C 1
ATOM 1568 O O . PHE B 1 15 ? 13.195 -0.885 8.102 1 97.56 15 PHE B O 1
ATOM 1575 N N . LYS B 1 16 ? 13.477 -0.172 10.211 1 97.88 16 LYS B N 1
ATOM 1576 C CA . LYS B 1 16 ? 14.906 -0.442 10.195 1 97.88 16 LYS B CA 1
ATOM 1577 C C . LYS B 1 16 ? 15.18 -1.937 10.047 1 97.88 16 LYS B C 1
ATOM 1579 O O . LYS B 1 16 ? 16.062 -2.338 9.289 1 97.88 16 LYS B O 1
ATOM 1584 N N . ILE B 1 17 ? 14.438 -2.672 10.781 1 97.56 17 ILE B N 1
ATOM 1585 C CA . ILE B 1 17 ? 14.586 -4.121 10.742 1 97.56 17 ILE B CA 1
ATOM 1586 C C . ILE B 1 17 ? 14.25 -4.637 9.344 1 97.56 17 ILE B C 1
ATOM 1588 O O . ILE B 1 17 ? 14.984 -5.449 8.781 1 97.56 17 ILE B O 1
ATOM 1592 N N . ILE B 1 18 ? 13.148 -4.172 8.812 1 95.69 18 ILE B N 1
ATOM 1593 C CA . ILE B 1 18 ? 12.742 -4.582 7.477 1 95.69 18 ILE B CA 1
ATOM 1594 C C . ILE B 1 18 ? 13.82 -4.195 6.469 1 95.69 18 ILE B C 1
ATOM 1596 O O . ILE B 1 18 ? 14.125 -4.965 5.551 1 95.69 18 ILE B O 1
ATOM 1600 N N . PHE B 1 19 ? 14.391 -3.031 6.617 1 96.56 19 PHE B N 1
ATOM 1601 C CA . PHE B 1 19 ? 15.461 -2.553 5.754 1 96.56 19 PHE B CA 1
ATOM 1602 C C . PHE B 1 19 ? 16.641 -3.525 5.754 1 96.56 19 PHE B C 1
ATOM 1604 O O . PHE B 1 19 ? 17.078 -3.969 4.695 1 96.56 19 PHE B O 1
ATOM 1611 N N . ILE B 1 20 ? 17.062 -3.879 6.898 1 96.38 20 ILE B N 1
ATOM 1612 C CA . ILE B 1 20 ? 18.203 -4.773 7.059 1 96.38 20 ILE B CA 1
ATOM 1613 C C . ILE B 1 20 ? 17.859 -6.152 6.508 1 96.38 20 ILE B C 1
ATOM 1615 O O . ILE B 1 20 ? 18.688 -6.781 5.832 1 96.38 20 ILE B O 1
ATOM 1619 N N . LEU B 1 21 ? 16.672 -6.578 6.797 1 93.75 21 LEU B N 1
ATOM 1620 C CA . LEU B 1 21 ? 16.219 -7.883 6.3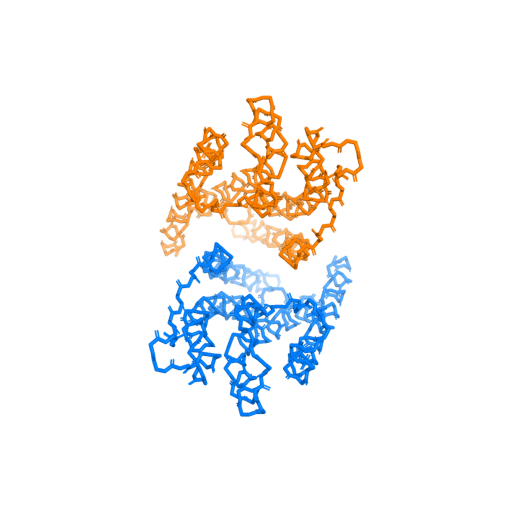24 1 93.75 21 LEU B CA 1
ATOM 1621 C C . LEU B 1 21 ? 16.25 -7.941 4.801 1 93.75 21 LEU B C 1
ATOM 1623 O O . LEU B 1 21 ? 16.656 -8.953 4.219 1 93.75 21 LEU B O 1
ATOM 1627 N N . ILE B 1 22 ? 15.781 -6.898 4.148 1 93.06 22 ILE B N 1
ATOM 1628 C CA . ILE B 1 22 ? 15.742 -6.863 2.691 1 93.06 22 ILE B CA 1
ATOM 1629 C C . ILE B 1 22 ? 17.172 -6.867 2.137 1 93.06 22 ILE B C 1
ATOM 1631 O O . ILE B 1 22 ? 17.469 -7.594 1.186 1 93.06 22 ILE B O 1
ATOM 1635 N N . VAL B 1 23 ? 18.062 -6.109 2.723 1 93.69 23 VAL B N 1
ATOM 1636 C CA . VAL B 1 23 ? 19.438 -5.992 2.273 1 93.69 23 VAL B CA 1
ATOM 1637 C C . VAL B 1 23 ? 20.125 -7.355 2.352 1 93.69 23 VAL B C 1
ATOM 1639 O O . VAL B 1 23 ? 20.922 -7.711 1.475 1 93.69 23 VAL B O 1
ATOM 1642 N N . ILE B 1 24 ? 19.75 -8.164 3.328 1 92.25 24 ILE B N 1
ATOM 1643 C CA . ILE B 1 24 ? 20.375 -9.461 3.545 1 92.25 24 ILE B CA 1
ATOM 1644 C C . ILE B 1 24 ? 19.703 -10.516 2.662 1 92.25 24 ILE B C 1
ATOM 1646 O O . ILE B 1 24 ? 20.375 -11.359 2.066 1 92.25 24 ILE B O 1
ATOM 1650 N N . SER B 1 25 ? 18.406 -10.438 2.518 1 88.62 25 SER B N 1
ATOM 1651 C CA . SER B 1 25 ? 17.625 -11.469 1.857 1 88.62 25 SER B CA 1
ATOM 1652 C C . SER B 1 25 ? 17.922 -11.523 0.362 1 88.62 25 SER B C 1
ATOM 1654 O O . SER B 1 25 ? 17.922 -12.594 -0.241 1 88.62 25 SER B O 1
ATOM 1656 N N . VAL B 1 26 ? 18.172 -10.383 -0.269 1 87.12 26 VAL B N 1
ATOM 1657 C CA . VAL B 1 26 ? 18.297 -10.344 -1.722 1 87.12 26 VAL B CA 1
ATOM 1658 C C . VAL B 1 26 ? 19.562 -11.07 -2.15 1 87.12 26 VAL B C 1
ATOM 1660 O O . VAL B 1 26 ? 19.516 -11.984 -2.979 1 87.12 26 VAL B O 1
ATOM 1663 N N . PRO B 1 27 ? 20.734 -10.812 -1.609 1 86.75 27 PRO B N 1
ATOM 1664 C CA . PRO B 1 27 ? 21.922 -11.578 -1.974 1 86.75 27 PRO B CA 1
ATOM 1665 C C . PRO B 1 27 ? 21.828 -13.047 -1.584 1 86.75 27 PRO B C 1
ATOM 1667 O O . PRO B 1 27 ? 22.297 -13.922 -2.32 1 86.75 27 PRO B O 1
ATOM 1670 N N . CYS B 1 28 ? 21.219 -13.344 -0.396 1 84.31 28 CYS B N 1
ATOM 1671 C CA . CYS B 1 28 ? 21.047 -14.727 0.029 1 84.31 28 CYS B CA 1
ATOM 1672 C C . CYS B 1 28 ? 20.172 -15.492 -0.962 1 84.31 28 CYS B C 1
ATOM 1674 O O . CYS B 1 28 ? 20.453 -16.656 -1.265 1 84.31 28 CYS B O 1
ATOM 1676 N N . PHE B 1 29 ? 19.141 -14.828 -1.444 1 82.25 29 PHE B N 1
ATOM 1677 C CA . PHE B 1 29 ? 18.266 -15.445 -2.422 1 82.25 29 PHE B CA 1
ATOM 1678 C C . PHE B 1 29 ? 19.031 -15.828 -3.684 1 82.25 29 PHE B C 1
ATOM 1680 O O . PHE B 1 29 ? 18.922 -16.953 -4.168 1 82.25 29 PHE B O 1
ATOM 1687 N N . TRP B 1 30 ? 19.781 -14.977 -4.219 1 83.25 30 TRP B N 1
ATOM 1688 C CA . TRP B 1 30 ? 20.469 -15.219 -5.48 1 83.25 30 TRP B CA 1
ATOM 1689 C C . TRP B 1 30 ? 21.656 -16.156 -5.277 1 83.25 30 TRP B C 1
ATOM 1691 O O . TRP B 1 30 ? 22.047 -16.875 -6.195 1 83.25 30 TRP B O 1
ATOM 1701 N N . ALA B 1 31 ? 22.188 -16.188 -4.062 1 82.12 31 ALA B N 1
ATOM 1702 C CA . ALA B 1 31 ? 23.281 -17.125 -3.76 1 82.12 31 ALA B CA 1
ATOM 1703 C C . ALA B 1 31 ? 22.766 -18.562 -3.695 1 82.12 31 ALA B C 1
ATOM 1705 O O . ALA B 1 31 ? 23.453 -19.5 -4.117 1 82.12 31 ALA B O 1
ATOM 1706 N N . PHE B 1 32 ? 21.438 -18.672 -3.297 1 75.19 32 PHE B N 1
ATOM 1707 C CA . PHE B 1 32 ? 20.906 -20.016 -3.113 1 75.19 32 PHE B CA 1
ATOM 1708 C C . PHE B 1 32 ? 19.75 -20.281 -4.086 1 75.19 32 PHE B C 1
ATOM 1710 O O . PHE B 1 32 ? 18.953 -21.188 -3.875 1 75.19 32 PHE B O 1
ATOM 1717 N N . ALA B 1 33 ? 19.641 -19.391 -5.062 1 63.72 33 ALA B N 1
ATOM 1718 C CA . ALA B 1 33 ? 18.562 -19.5 -6.047 1 63.72 33 ALA B CA 1
ATOM 1719 C C . ALA B 1 33 ? 18.578 -20.875 -6.711 1 63.72 33 ALA B C 1
ATOM 1721 O O . ALA B 1 33 ? 19.641 -21.359 -7.117 1 63.72 33 ALA B O 1
ATOM 1722 N N . GLN B 1 34 ? 17.234 -21.5 -6.855 1 61.59 34 GLN B N 1
ATOM 1723 C CA . GLN B 1 34 ? 16.938 -22.766 -7.5 1 61.59 34 GLN B CA 1
ATOM 1724 C C . GLN B 1 34 ? 17.234 -23.938 -6.559 1 61.59 34 GLN B C 1
ATOM 1726 O O . GLN B 1 34 ? 16.75 -25.047 -6.777 1 61.59 34 GLN B O 1
ATOM 1731 N N . GLN B 1 35 ? 18.281 -23.719 -5.652 1 58.25 35 GLN B N 1
ATOM 1732 C CA . GLN B 1 35 ? 18.344 -24.891 -4.805 1 58.25 35 GLN B CA 1
ATOM 1733 C C . GLN B 1 35 ? 17.031 -25.094 -4.043 1 58.25 35 GLN B C 1
ATOM 1735 O O . GLN B 1 35 ? 15.977 -24.609 -4.469 1 58.25 35 GLN B O 1
ATOM 1740 N N . ASP B 1 36 ? 16.922 -25 -2.666 1 52.19 36 ASP B N 1
ATOM 1741 C CA . ASP B 1 36 ? 15.805 -25.156 -1.747 1 52.19 36 ASP B CA 1
ATOM 1742 C C . ASP B 1 36 ? 14.883 -23.938 -1.772 1 52.19 36 ASP B C 1
ATOM 1744 O O . ASP B 1 36 ? 15.336 -22.828 -2.043 1 52.19 36 ASP B O 1
ATOM 1748 N N . TYR B 1 37 ? 13.539 -24.125 -2.068 1 49.84 37 TYR B N 1
ATOM 1749 C CA . TYR B 1 37 ? 12.43 -23.203 -2.23 1 49.84 37 TYR B CA 1
ATOM 1750 C C . TYR B 1 37 ? 12.508 -22.062 -1.216 1 49.84 37 TYR B C 1
ATOM 1752 O O . TYR B 1 37 ? 12.102 -22.219 -0.063 1 49.84 37 TYR B O 1
ATOM 1760 N N . ILE B 1 38 ? 13.617 -21.453 -1.173 1 49.72 38 ILE B N 1
ATOM 1761 C CA . ILE B 1 38 ? 13.477 -20.359 -0.221 1 49.72 38 ILE B CA 1
ATOM 1762 C C . ILE B 1 38 ? 12.508 -19.312 -0.777 1 49.72 38 ILE B C 1
ATOM 1764 O O . ILE B 1 38 ? 12.734 -18.766 -1.858 1 49.72 38 ILE B O 1
ATOM 1768 N N . PRO B 1 39 ? 11.227 -19.297 -0.26 1 48.66 39 PRO B N 1
ATOM 1769 C CA . PRO B 1 39 ? 10.219 -18.297 -0.66 1 48.66 39 PRO B CA 1
ATOM 1770 C C . PRO B 1 39 ? 10.75 -16.875 -0.634 1 48.66 39 PRO B C 1
ATOM 1772 O O . PRO B 1 39 ? 11.43 -16.484 0.314 1 48.66 39 PRO B O 1
ATOM 1775 N N . SER B 1 40 ? 11.117 -16.281 -1.752 1 50.88 40 SER B N 1
ATOM 1776 C CA . SER B 1 40 ? 11.57 -14.898 -1.769 1 50.88 40 SER B CA 1
ATOM 1777 C C . SER B 1 40 ? 10.508 -13.961 -1.217 1 50.88 40 SER B C 1
ATOM 1779 O O . SER B 1 40 ? 9.328 -14.094 -1.552 1 50.88 40 SER B O 1
ATOM 1781 N N . ILE B 1 41 ? 10.68 -13.383 -0.061 1 50.22 41 ILE B N 1
ATOM 1782 C CA . ILE B 1 41 ? 9.82 -12.406 0.598 1 50.22 41 ILE B CA 1
ATOM 1783 C C . ILE B 1 41 ? 9.383 -11.344 -0.405 1 50.22 41 ILE B C 1
ATOM 1785 O O . ILE B 1 41 ? 8.25 -10.867 -0.362 1 50.22 41 ILE B O 1
ATOM 1789 N N . ILE B 1 42 ? 10.344 -10.867 -1.297 1 51.97 42 ILE B N 1
ATOM 1790 C CA . ILE B 1 42 ? 10.062 -9.703 -2.129 1 51.97 42 ILE B CA 1
ATOM 1791 C C . ILE B 1 42 ? 9.961 -10.125 -3.592 1 51.97 42 ILE B C 1
ATOM 1793 O O . ILE B 1 42 ? 9.359 -9.422 -4.406 1 51.97 42 ILE B O 1
ATOM 1797 N N . ASP B 1 43 ? 10.695 -11.328 -3.988 1 52.47 43 ASP B N 1
ATOM 1798 C CA . ASP B 1 43 ? 11.289 -11.391 -5.32 1 52.47 43 ASP B CA 1
ATOM 1799 C C . ASP B 1 43 ? 10.344 -12.07 -6.312 1 52.47 43 ASP B C 1
ATOM 1801 O O . ASP B 1 43 ? 9.977 -13.227 -6.129 1 52.47 43 ASP B O 1
ATOM 1805 N N . THR B 1 44 ? 9.695 -11.297 -7.184 1 58.47 44 THR B N 1
ATOM 1806 C CA . THR B 1 44 ? 8.992 -11.617 -8.414 1 58.47 44 THR B CA 1
ATOM 1807 C C . THR B 1 44 ? 9.82 -12.562 -9.281 1 58.47 44 THR B C 1
ATOM 1809 O O . THR B 1 44 ? 9.273 -13.297 -10.109 1 58.47 44 THR B O 1
ATOM 1812 N N . ALA B 1 45 ? 11.109 -12.648 -8.836 1 55.12 45 ALA B N 1
ATOM 1813 C CA . ALA B 1 45 ? 11.977 -13.438 -9.711 1 55.12 45 ALA B CA 1
ATOM 1814 C C . ALA B 1 45 ? 11.656 -14.922 -9.609 1 55.12 45 ALA B C 1
ATOM 1816 O O . ALA B 1 45 ? 11.828 -15.672 -10.578 1 55.12 45 ALA B O 1
ATOM 1817 N N . GLN B 1 46 ? 11.258 -15.227 -8.391 1 58.28 46 GLN B N 1
ATOM 1818 C CA . GLN B 1 46 ? 10.992 -16.641 -8.195 1 58.28 46 GLN B CA 1
ATOM 1819 C C . GLN B 1 46 ? 9.977 -17.156 -9.211 1 58.28 46 GLN B C 1
ATOM 1821 O O . GLN B 1 46 ? 10.086 -18.297 -9.688 1 58.28 46 GLN B O 1
ATOM 1826 N N . LEU B 1 47 ? 9.094 -16.281 -9.508 1 61.91 47 LEU B N 1
ATOM 1827 C CA . LEU B 1 47 ? 8.055 -16.672 -10.453 1 61.91 47 LEU B CA 1
ATOM 1828 C C . LEU B 1 47 ? 8.656 -17.047 -11.805 1 61.91 47 LEU B C 1
ATOM 1830 O O . LEU B 1 47 ? 8.156 -17.938 -12.492 1 61.91 47 LEU B O 1
ATOM 1834 N N . TYR B 1 48 ? 9.828 -16.453 -12.031 1 61.81 48 TYR B N 1
ATOM 1835 C CA . TYR B 1 48 ? 10.453 -16.656 -13.336 1 61.81 48 TYR B CA 1
ATOM 1836 C C . TYR B 1 48 ? 11.453 -17.812 -13.281 1 61.81 48 TYR B C 1
ATOM 1838 O O . TYR B 1 48 ? 11.664 -18.5 -14.281 1 61.81 48 TYR B O 1
ATOM 1846 N N . ILE B 1 49 ? 11.992 -18.047 -12.125 1 64.56 49 ILE B N 1
ATOM 1847 C CA . ILE B 1 49 ? 12.961 -19.125 -11.961 1 64.56 49 ILE B CA 1
ATOM 1848 C C . ILE B 1 49 ? 12.258 -20.469 -12.094 1 64.56 49 ILE B C 1
ATOM 1850 O O . ILE B 1 49 ? 12.82 -21.422 -12.625 1 64.56 49 ILE B O 1
ATOM 1854 N N . ASP B 1 50 ? 10.961 -20.422 -11.641 1 63.66 50 ASP B N 1
ATOM 1855 C CA . ASP B 1 50 ? 10.195 -21.672 -11.672 1 63.66 50 ASP B CA 1
ATOM 1856 C C . ASP B 1 50 ? 9.898 -22.094 -13.109 1 63.66 50 ASP B C 1
ATOM 1858 O O . ASP B 1 50 ? 9.617 -23.266 -13.367 1 63.66 50 ASP B O 1
ATOM 1862 N N . GLU B 1 51 ? 10.102 -21.172 -13.938 1 62.31 51 GLU B N 1
ATOM 1863 C CA . GLU B 1 51 ? 9.828 -21.469 -15.344 1 62.31 51 GLU B CA 1
ATOM 1864 C C . GLU B 1 51 ? 11.055 -22.047 -16.031 1 62.31 51 GLU B C 1
ATOM 1866 O O . GLU B 1 51 ? 10.961 -22.562 -17.156 1 62.31 51 GLU B O 1
ATOM 1871 N N . ILE B 1 52 ? 12.156 -22.031 -15.258 1 62.94 52 ILE B N 1
ATOM 1872 C CA . ILE B 1 52 ? 13.406 -22.469 -15.875 1 62.94 52 ILE B CA 1
ATOM 1873 C C . ILE B 1 52 ? 13.719 -23.906 -15.445 1 62.94 52 ILE B C 1
ATOM 1875 O O . ILE B 1 52 ? 13.617 -24.234 -14.258 1 62.94 52 ILE B O 1
ATOM 1879 N N . SER B 1 53 ? 13.875 -24.641 -16.297 1 63.81 53 SER B N 1
ATOM 1880 C CA . SER B 1 53 ? 14.078 -26.078 -16.094 1 63.81 53 SER B CA 1
ATOM 1881 C C . SER B 1 53 ? 15.555 -26.391 -15.852 1 63.81 53 SER B C 1
ATOM 1883 O O . SER B 1 53 ? 15.898 -27.516 -15.469 1 63.81 53 SER B O 1
ATOM 1885 N N . HIS B 1 54 ? 16.469 -25.469 -16.031 1 67.69 54 HIS B N 1
ATOM 1886 C CA . HIS B 1 54 ? 17.891 -25.75 -15.852 1 67.69 54 HIS B CA 1
ATOM 1887 C C . HIS B 1 54 ? 18.469 -24.969 -14.688 1 67.69 54 HIS B C 1
ATOM 1889 O O . HIS B 1 54 ? 17.938 -23.922 -14.305 1 67.69 54 HIS B O 1
ATOM 1895 N N . PRO B 1 55 ? 19.484 -25.625 -14.125 1 74.56 55 PRO B N 1
ATOM 1896 C CA . PRO B 1 55 ? 20.125 -24.906 -13.023 1 74.56 55 PRO B CA 1
ATOM 1897 C C . PRO B 1 55 ? 20.688 -23.547 -13.469 1 74.56 55 PRO B C 1
ATOM 1899 O O . PRO B 1 55 ? 21.141 -23.406 -14.609 1 74.56 55 PRO B O 1
ATOM 1902 N N . LEU B 1 56 ? 20.656 -22.656 -12.664 1 78.44 56 LEU B N 1
ATOM 1903 C CA . LEU B 1 56 ? 21.125 -21.297 -12.961 1 78.44 56 LEU B CA 1
ATOM 1904 C C . LEU B 1 56 ? 22.641 -21.234 -12.969 1 78.44 56 LEU B C 1
ATOM 1906 O O . LEU B 1 56 ? 23.297 -21.688 -12.023 1 78.44 56 LEU B O 1
ATOM 1910 N N . SER B 1 57 ? 23.172 -20.781 -14.086 1 82.94 57 SER B N 1
ATOM 1911 C CA . SER B 1 57 ? 24.609 -20.547 -14.164 1 82.94 57 SER B CA 1
ATOM 1912 C C . SER B 1 57 ? 25.031 -19.406 -13.25 1 82.94 57 SER B C 1
ATOM 1914 O O . SER B 1 57 ? 24.188 -18.609 -12.812 1 82.94 57 SER B O 1
ATOM 1916 N N . LEU B 1 58 ? 26.266 -19.438 -12.883 1 84.12 58 LEU B N 1
ATOM 1917 C CA . LEU B 1 58 ? 26.797 -18.391 -12.016 1 84.12 58 LEU B CA 1
ATOM 1918 C C . LEU B 1 58 ? 26.641 -17.016 -12.648 1 84.12 58 LEU B C 1
ATOM 1920 O O . LEU B 1 58 ? 26.344 -16.031 -11.961 1 84.12 58 LEU B O 1
ATOM 1924 N N . ASP B 1 59 ? 26.828 -16.922 -13.914 1 87 59 ASP B N 1
ATOM 1925 C CA . ASP B 1 59 ? 26.672 -15.633 -14.602 1 87 59 ASP B CA 1
ATOM 1926 C C . ASP B 1 59 ? 25.234 -15.141 -14.523 1 87 59 ASP B C 1
ATOM 1928 O O . ASP B 1 59 ? 24.984 -13.953 -14.312 1 87 59 ASP B O 1
ATOM 1932 N N . THR B 1 60 ? 24.344 -16.078 -14.695 1 85.44 60 THR B N 1
ATOM 1933 C CA . THR B 1 60 ? 22.922 -15.734 -14.617 1 85.44 60 THR B CA 1
ATOM 1934 C C . THR B 1 60 ? 22.562 -15.242 -13.219 1 85.44 60 THR B C 1
ATOM 1936 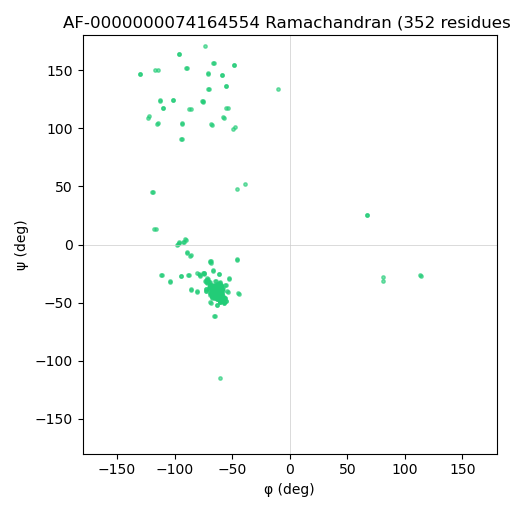O O . THR B 1 60 ? 21.781 -14.305 -13.07 1 85.44 60 THR B O 1
ATOM 1939 N N . ARG B 1 61 ? 23.219 -15.844 -12.258 1 86.31 61 ARG B N 1
ATOM 1940 C CA . ARG B 1 61 ? 22.953 -15.453 -10.875 1 86.31 61 ARG B CA 1
ATOM 1941 C C . ARG B 1 61 ? 23.469 -14.055 -10.586 1 86.31 61 ARG B C 1
ATOM 1943 O O . ARG B 1 61 ? 22.812 -13.258 -9.914 1 86.31 61 ARG B O 1
ATOM 1950 N N . ILE B 1 62 ? 24.547 -13.828 -11.07 1 90.19 62 ILE B N 1
ATOM 1951 C CA . ILE B 1 62 ? 25.156 -12.516 -10.844 1 90.19 62 ILE B CA 1
ATOM 1952 C C . ILE B 1 62 ? 24.344 -11.438 -11.555 1 90.19 62 ILE B C 1
ATOM 1954 O O . ILE B 1 62 ? 24.016 -10.406 -10.961 1 90.19 62 ILE B O 1
ATOM 1958 N N . ILE B 1 63 ? 23.984 -11.695 -12.766 1 90.75 63 ILE B N 1
ATOM 1959 C CA . ILE B 1 63 ? 23.219 -10.719 -13.523 1 90.75 63 ILE B CA 1
ATOM 1960 C C . ILE B 1 63 ? 21.828 -10.578 -12.914 1 90.75 63 ILE B C 1
ATOM 1962 O O . ILE B 1 63 ? 21.297 -9.469 -12.828 1 90.75 63 ILE B O 1
ATOM 1966 N N . GLY B 1 64 ? 21.281 -11.688 -12.523 1 88.19 64 GLY B N 1
ATOM 1967 C CA . GLY B 1 64 ? 19.984 -11.648 -11.844 1 88.19 64 GLY B CA 1
ATOM 1968 C C . GLY B 1 64 ? 20 -10.805 -10.586 1 88.19 64 GLY B C 1
ATOM 1969 O O . GLY B 1 64 ? 19.078 -10.039 -10.328 1 88.19 64 GLY B O 1
ATOM 1970 N N . PHE B 1 65 ? 21.031 -11.023 -9.859 1 90 65 PHE B N 1
ATOM 1971 C CA . PHE B 1 65 ? 21.219 -10.242 -8.648 1 90 65 PHE B CA 1
ATOM 1972 C C . PHE B 1 65 ? 21.281 -8.758 -8.969 1 90 65 PHE B C 1
ATOM 1974 O O . PHE B 1 65 ? 20.594 -7.949 -8.328 1 90 65 PHE B O 1
ATOM 1981 N N . LEU B 1 66 ? 22.031 -8.422 -9.953 1 93.88 66 LEU B N 1
ATOM 1982 C CA . LEU B 1 66 ? 22.203 -7.023 -10.336 1 93.88 66 LEU B CA 1
ATOM 1983 C C . LEU B 1 66 ? 20.875 -6.441 -10.828 1 93.88 66 LEU B C 1
ATOM 1985 O O . LEU B 1 66 ? 20.531 -5.309 -10.492 1 93.88 66 LEU B O 1
ATOM 1989 N N . VAL B 1 67 ? 20.156 -7.172 -11.57 1 92.56 67 VAL B N 1
ATOM 1990 C CA . VAL B 1 67 ? 18.875 -6.734 -12.109 1 92.56 67 VAL B CA 1
ATOM 1991 C C . VAL B 1 67 ? 17.875 -6.562 -10.977 1 92.56 67 VAL B C 1
ATOM 1993 O O . VAL B 1 67 ? 17.062 -5.633 -10.992 1 92.56 67 VAL B O 1
ATOM 1996 N N . SER B 1 68 ? 17.938 -7.41 -9.992 1 90.88 68 SER B N 1
ATOM 1997 C CA . SER B 1 68 ? 17.016 -7.363 -8.867 1 90.88 68 SER B CA 1
ATOM 1998 C C . SER B 1 68 ? 17.219 -6.105 -8.031 1 90.88 68 SER B C 1
ATOM 2000 O O . SER B 1 68 ? 16.328 -5.68 -7.297 1 90.88 68 SER B O 1
ATOM 2002 N N . LEU B 1 69 ? 18.438 -5.539 -8.148 1 94.38 69 LEU B N 1
ATOM 2003 C CA . LEU B 1 69 ? 18.734 -4.344 -7.371 1 94.38 69 LEU B CA 1
ATOM 2004 C C . LEU B 1 69 ? 17.922 -3.15 -7.867 1 94.38 69 LEU B C 1
ATOM 2006 O O . LEU B 1 69 ? 17.75 -2.172 -7.141 1 94.38 69 LEU B O 1
ATOM 2010 N N . ILE B 1 70 ? 17.359 -3.229 -9.023 1 95.5 70 ILE B N 1
ATOM 2011 C CA . ILE B 1 70 ? 16.609 -2.115 -9.594 1 95.5 70 ILE B CA 1
ATOM 2012 C C . ILE B 1 70 ? 15.375 -1.833 -8.75 1 95.5 70 ILE B C 1
ATOM 2014 O O . ILE B 1 70 ? 15.281 -0.78 -8.117 1 95.5 70 ILE B O 1
ATOM 2018 N N . PRO B 1 71 ? 14.438 -2.699 -8.57 1 93.94 71 PRO B N 1
ATOM 2019 C CA . PRO B 1 71 ? 13.289 -2.412 -7.707 1 93.94 71 PRO B CA 1
ATOM 2020 C C . PRO B 1 71 ? 13.656 -2.391 -6.227 1 93.94 71 PRO B C 1
ATOM 2022 O O . PRO B 1 71 ? 13.062 -1.643 -5.449 1 93.94 71 PRO B O 1
ATOM 2025 N N . VAL B 1 72 ? 14.633 -3.176 -5.848 1 94.75 72 VAL B N 1
ATOM 2026 C CA . VAL B 1 72 ? 15.008 -3.295 -4.445 1 94.75 72 VAL B CA 1
ATOM 2027 C C . VAL B 1 72 ? 15.578 -1.97 -3.945 1 94.75 72 VAL B C 1
ATOM 2029 O O . VAL B 1 72 ? 15.289 -1.544 -2.824 1 94.75 72 VAL B O 1
ATOM 2032 N N . SER B 1 73 ? 16.375 -1.334 -4.758 1 97.25 73 SER B N 1
ATOM 2033 C CA . SER B 1 73 ? 16.953 -0.056 -4.355 1 97.25 73 SER B CA 1
ATOM 2034 C C . SER B 1 73 ? 15.867 0.985 -4.098 1 97.25 73 SER B C 1
ATOM 2036 O O . SER B 1 73 ? 16 1.814 -3.197 1 97.25 73 SER B O 1
ATOM 2038 N N . VAL B 1 74 ? 14.859 0.962 -4.91 1 97.25 74 VAL B N 1
ATOM 2039 C CA . VAL B 1 74 ? 13.758 1.901 -4.73 1 97.25 74 VAL B CA 1
ATOM 2040 C C . VAL B 1 74 ? 13.023 1.599 -3.426 1 97.25 74 VAL B C 1
ATOM 2042 O O . VAL B 1 74 ? 12.68 2.514 -2.674 1 97.25 74 VAL B O 1
ATOM 2045 N N . ILE B 1 75 ? 12.805 0.362 -3.168 1 96.44 75 ILE B N 1
ATOM 2046 C CA . ILE B 1 75 ? 12.133 -0.052 -1.938 1 96.44 75 ILE B CA 1
ATOM 2047 C C . ILE B 1 75 ? 12.953 0.392 -0.73 1 96.44 75 ILE B C 1
ATOM 2049 O O . ILE B 1 75 ? 12.406 0.922 0.24 1 96.44 75 ILE B O 1
ATOM 2053 N N . LEU B 1 76 ? 14.258 0.203 -0.808 1 97.25 76 LEU B N 1
ATOM 2054 C CA . LEU B 1 76 ? 15.133 0.607 0.287 1 97.25 76 LEU B CA 1
ATOM 2055 C C . LEU B 1 76 ? 15.094 2.119 0.485 1 97.25 76 LEU B C 1
ATOM 2057 O O . LEU B 1 76 ? 15.133 2.602 1.618 1 97.25 76 LEU B O 1
ATOM 2061 N N . TYR B 1 77 ? 15.008 2.822 -0.62 1 98.25 77 TYR B N 1
ATOM 2062 C CA . TYR B 1 77 ? 14.875 4.273 -0.553 1 98.25 77 TYR B CA 1
ATOM 2063 C C . TYR B 1 77 ? 13.594 4.672 0.162 1 98.25 77 TYR B C 1
ATOM 2065 O O . TYR B 1 77 ? 13.602 5.539 1.038 1 98.25 77 TYR B O 1
ATOM 2073 N N . ILE B 1 78 ? 12.484 4.047 -0.195 1 98.19 78 ILE B N 1
ATOM 2074 C CA . ILE B 1 78 ? 11.188 4.312 0.42 1 98.19 78 ILE B CA 1
ATOM 2075 C C . ILE B 1 78 ? 11.258 4.012 1.915 1 98.19 78 ILE B C 1
ATOM 2077 O O . ILE B 1 78 ? 10.797 4.809 2.736 1 98.19 78 ILE B O 1
ATOM 2081 N N . LEU B 1 79 ? 11.875 2.92 2.287 1 97.88 79 LEU B N 1
ATOM 2082 C CA . LEU B 1 79 ? 12.008 2.531 3.688 1 97.88 79 LEU B CA 1
ATOM 2083 C C . LEU B 1 79 ? 12.844 3.545 4.457 1 97.88 79 LEU B C 1
ATOM 2085 O O . LEU B 1 79 ? 12.531 3.877 5.602 1 97.88 79 LEU B O 1
ATOM 2089 N N . ALA B 1 80 ? 13.891 4.008 3.809 1 98.38 80 ALA B N 1
ATOM 2090 C CA . ALA B 1 80 ? 14.734 5.012 4.449 1 98.38 80 ALA B CA 1
ATOM 2091 C C . ALA B 1 80 ? 13.953 6.289 4.73 1 98.38 80 ALA B C 1
ATOM 2093 O O . ALA B 1 80 ? 14.133 6.918 5.773 1 98.38 80 ALA B O 1
ATOM 2094 N N . LEU B 1 81 ? 13.141 6.617 3.803 1 98.44 81 LEU B N 1
ATOM 2095 C CA . LEU B 1 81 ? 12.305 7.797 3.992 1 98.44 81 LEU B CA 1
ATOM 2096 C C . LEU B 1 81 ? 11.312 7.582 5.133 1 98.44 81 LEU B C 1
ATOM 2098 O O . LEU B 1 81 ? 11.062 8.5 5.922 1 98.44 81 LEU B O 1
ATOM 2102 N N . LEU B 1 82 ? 10.742 6.41 5.258 1 98.31 82 LEU B N 1
ATOM 2103 C CA . LEU B 1 82 ? 9.812 6.098 6.336 1 98.31 82 LEU B CA 1
ATOM 2104 C C . LEU B 1 82 ? 10.516 6.145 7.691 1 98.31 82 LEU B C 1
ATOM 2106 O O . LEU B 1 82 ? 9.953 6.648 8.672 1 98.31 82 LEU B O 1
ATOM 2110 N N . ILE B 1 83 ? 11.711 5.621 7.711 1 98.38 83 ILE B N 1
ATOM 2111 C CA . ILE B 1 83 ? 12.5 5.68 8.938 1 98.38 83 ILE B CA 1
ATOM 2112 C C . ILE B 1 83 ? 12.711 7.133 9.344 1 98.38 83 ILE B C 1
ATOM 2114 O O . ILE B 1 83 ? 12.539 7.484 10.516 1 98.38 83 ILE B O 1
ATOM 2118 N N . LYS B 1 84 ? 13.078 7.926 8.359 1 98.44 84 LYS B N 1
ATOM 2119 C CA . LYS B 1 84 ? 13.289 9.344 8.625 1 98.44 84 LYS B CA 1
ATOM 2120 C C . LYS B 1 84 ? 12 10.016 9.094 1 98.44 84 LYS B C 1
ATOM 2122 O O . LYS B 1 84 ? 12.023 10.867 9.984 1 98.44 84 LYS B O 1
ATOM 2127 N N . LEU B 1 85 ? 10.906 9.688 8.539 1 98.19 85 LEU B N 1
ATOM 2128 C CA . LEU B 1 85 ? 9.609 10.25 8.914 1 98.19 85 LEU B CA 1
ATOM 2129 C C . LEU B 1 85 ? 9.281 9.945 10.367 1 98.19 85 LEU B C 1
ATOM 2131 O O . LEU B 1 85 ? 8.938 10.852 11.133 1 98.19 85 LEU B O 1
ATOM 2135 N N . PHE B 1 86 ? 9.406 8.734 10.75 1 97.94 86 PHE B N 1
ATOM 2136 C CA . PHE B 1 86 ? 9.023 8.328 12.094 1 97.94 86 PHE B CA 1
ATOM 2137 C C . PHE B 1 86 ? 10.047 8.812 13.117 1 97.94 86 PHE B C 1
ATOM 2139 O O . PHE B 1 86 ? 9.727 8.992 14.289 1 97.94 86 PHE B O 1
ATOM 2146 N N . ALA B 1 87 ? 11.305 9.023 12.602 1 97.81 87 ALA B N 1
ATOM 2147 C CA . ALA B 1 87 ? 12.266 9.695 13.461 1 97.81 87 ALA B CA 1
ATOM 2148 C C . ALA B 1 87 ? 11.828 11.125 13.766 1 97.81 87 ALA B C 1
ATOM 2150 O O . ALA B 1 87 ? 11.969 11.602 14.891 1 97.81 87 ALA B O 1
ATOM 2151 N N . SER B 1 88 ? 11.32 11.781 12.75 1 97.44 88 SER B N 1
ATOM 2152 C CA . SER B 1 88 ? 10.789 13.133 12.945 1 97.44 88 SER B CA 1
ATOM 2153 C C . SER B 1 88 ? 9.602 13.125 13.898 1 97.44 88 SER B C 1
ATOM 2155 O O . SER B 1 88 ? 9.508 13.969 14.789 1 97.44 88 SER B O 1
ATOM 2157 N N . TYR B 1 89 ? 8.695 12.172 13.742 1 96.62 89 TYR B N 1
ATOM 2158 C CA . TYR B 1 89 ? 7.52 12.07 14.602 1 96.62 89 TYR B CA 1
ATOM 2159 C C . TYR B 1 89 ? 7.926 11.734 16.031 1 96.62 89 TYR B C 1
ATOM 2161 O O . TYR B 1 89 ? 7.289 12.188 16.984 1 96.62 89 TYR B O 1
ATOM 2169 N N . GLU B 1 90 ? 8.961 10.914 16.156 1 95.81 90 GLU B N 1
ATOM 2170 C CA . GLU B 1 90 ? 9.484 10.57 17.469 1 95.81 90 GLU B CA 1
ATOM 2171 C C . GLU B 1 90 ? 9.969 11.812 18.219 1 95.81 90 GLU B C 1
ATOM 2173 O O . GLU B 1 90 ? 9.844 11.898 19.438 1 95.81 90 GLU B O 1
ATOM 2178 N N . ARG B 1 91 ? 10.484 12.797 17.469 1 95.38 91 ARG B N 1
ATOM 2179 C CA . ARG B 1 91 ? 10.977 14.039 18.047 1 95.38 91 ARG B CA 1
ATOM 2180 C C . ARG B 1 91 ? 9.859 15.086 18.109 1 95.38 91 ARG B C 1
ATOM 2182 O O . ARG B 1 91 ? 10.117 16.25 18.375 1 95.38 91 ARG B O 1
ATOM 2189 N N . LEU B 1 92 ? 8.648 14.695 17.734 1 93.5 92 LEU B N 1
ATOM 2190 C CA . LEU B 1 92 ? 7.457 15.531 17.781 1 93.5 92 LEU B CA 1
ATOM 2191 C C . LEU B 1 92 ? 7.562 16.688 16.781 1 93.5 92 LEU B C 1
ATOM 2193 O O . LEU B 1 92 ? 7 17.75 17 1 93.5 92 LEU B O 1
ATOM 2197 N N . GLU B 1 93 ? 8.344 16.469 15.773 1 94.38 93 GLU B N 1
ATOM 2198 C CA . GLU B 1 93 ? 8.383 17.344 14.609 1 94.38 93 GLU B CA 1
ATOM 2199 C C . GLU B 1 93 ? 7.441 16.828 13.516 1 94.38 93 GLU B C 1
ATOM 2201 O O . GLU B 1 93 ? 7.887 16.203 12.555 1 94.38 93 GLU B O 1
ATOM 2206 N N . VAL B 1 94 ? 6.242 17.359 13.648 1 94.69 94 VAL B N 1
ATOM 2207 C CA . VAL B 1 94 ? 5.215 16.719 12.828 1 94.69 94 VAL B CA 1
ATOM 2208 C C . VAL B 1 94 ? 4.895 17.609 11.625 1 94.69 94 VAL B C 1
ATOM 2210 O O . VAL B 1 94 ? 4.52 17.109 10.562 1 94.69 94 VAL B O 1
ATOM 2213 N N . PHE B 1 95 ? 5.004 18.891 11.797 1 95.62 95 PHE B N 1
ATOM 2214 C CA . PHE B 1 95 ? 4.594 19.812 10.75 1 95.62 95 PHE B CA 1
ATOM 2215 C C . PHE B 1 95 ? 5.773 20.656 10.273 1 95.62 95 PHE B C 1
ATOM 2217 O O . PHE B 1 95 ? 5.668 21.875 10.156 1 95.62 95 PHE B O 1
ATOM 2224 N N . SER B 1 96 ? 6.867 20.031 10.062 1 95.62 96 SER B N 1
ATOM 2225 C CA . SER B 1 96 ? 8.047 20.719 9.539 1 95.62 96 SER B CA 1
ATOM 2226 C C . SER B 1 96 ? 8.156 20.562 8.031 1 95.62 96 SER B C 1
ATOM 2228 O O . SER B 1 96 ? 7.496 19.703 7.438 1 95.62 96 SER B O 1
ATOM 2230 N N . TYR B 1 97 ? 8.969 21.406 7.492 1 95.56 97 TYR B N 1
ATOM 2231 C CA . TYR B 1 97 ? 9.219 21.328 6.055 1 95.56 97 TYR B CA 1
ATOM 2232 C C . TYR B 1 97 ? 9.867 20 5.688 1 95.56 97 TYR B C 1
ATOM 2234 O O . TYR B 1 97 ? 9.609 19.453 4.613 1 95.56 97 TYR B O 1
ATOM 2242 N N . GLU B 1 98 ? 10.672 19.578 6.57 1 96.88 98 GLU B N 1
ATOM 2243 C CA . GLU B 1 98 ? 11.312 18.281 6.355 1 96.88 98 GLU B CA 1
ATOM 2244 C C . GLU B 1 98 ? 10.273 17.172 6.219 1 96.88 98 GLU B C 1
ATOM 2246 O O . GLU B 1 98 ? 10.383 16.312 5.332 1 96.88 98 GLU B O 1
ATOM 2251 N N . VAL B 1 99 ? 9.281 17.203 7.055 1 97.81 99 VAL B N 1
ATOM 2252 C CA . VAL B 1 99 ? 8.227 16.188 7.035 1 97.81 99 VAL B CA 1
ATOM 2253 C C . VAL B 1 99 ? 7.441 16.297 5.73 1 97.81 99 VAL B C 1
ATOM 2255 O O . VAL B 1 99 ? 7.148 15.273 5.098 1 97.81 99 VAL B O 1
ATOM 2258 N N . VAL B 1 100 ? 7.18 17.484 5.309 1 97.81 100 VAL B N 1
ATOM 2259 C CA . VAL B 1 100 ? 6.484 17.703 4.047 1 97.81 100 VAL B CA 1
ATOM 2260 C C . VAL B 1 100 ? 7.301 17.125 2.895 1 97.81 100 VAL B C 1
ATOM 2262 O O . VAL B 1 100 ? 6.758 16.422 2.037 1 97.81 100 VAL B O 1
ATOM 2265 N N . SER B 1 101 ? 8.578 17.438 2.936 1 98.31 101 SER B N 1
ATOM 2266 C CA . SER B 1 101 ? 9.484 16.953 1.891 1 98.31 101 SER B CA 1
ATOM 2267 C C . SER B 1 101 ? 9.555 15.438 1.872 1 98.31 101 SER B C 1
ATOM 2269 O O . SER B 1 101 ? 9.633 14.828 0.804 1 98.31 101 SER B O 1
ATOM 2271 N N . ILE B 1 102 ? 9.57 14.844 3.023 1 98.62 102 ILE B N 1
ATOM 2272 C CA . ILE B 1 102 ? 9.609 13.383 3.121 1 98.62 102 ILE B CA 1
ATOM 2273 C C . ILE B 1 102 ? 8.367 12.789 2.457 1 98.62 102 ILE B C 1
ATOM 2275 O O . ILE B 1 102 ? 8.469 11.828 1.688 1 98.62 102 ILE B O 1
ATOM 2279 N N . TYR B 1 103 ? 7.203 13.305 2.674 1 98.25 103 TYR B N 1
ATOM 2280 C CA . TYR B 1 103 ? 5.977 12.82 2.049 1 98.25 103 TYR B CA 1
ATOM 2281 C C . TYR B 1 103 ? 6.066 12.914 0.531 1 98.25 103 TYR B C 1
ATOM 2283 O O . TYR B 1 103 ? 5.676 11.977 -0.178 1 98.25 103 TYR B O 1
ATOM 2291 N N . LYS B 1 104 ? 6.559 14.047 0.062 1 98.31 104 LYS B N 1
ATOM 2292 C CA . LYS B 1 104 ? 6.699 14.227 -1.379 1 98.31 104 LYS B CA 1
ATOM 2293 C C . LYS B 1 104 ? 7.613 13.164 -1.979 1 98.31 104 LYS B C 1
ATOM 2295 O O . LYS B 1 104 ? 7.27 12.539 -2.986 1 98.31 104 LYS B O 1
ATOM 2300 N N . ARG B 1 105 ? 8.719 13.008 -1.323 1 98.56 105 ARG B N 1
ATOM 2301 C CA . ARG B 1 105 ? 9.703 12.031 -1.799 1 98.56 105 ARG B CA 1
ATOM 2302 C C . ARG B 1 105 ? 9.156 10.609 -1.695 1 98.56 105 ARG B C 1
ATOM 2304 O O . ARG B 1 105 ? 9.453 9.766 -2.539 1 98.56 105 ARG B O 1
ATOM 2311 N N . LEU B 1 106 ? 8.391 10.32 -0.659 1 98.31 106 LEU B N 1
ATOM 2312 C CA . LEU B 1 106 ? 7.754 9.016 -0.508 1 98.31 106 LEU B CA 1
ATOM 2313 C C . LEU B 1 106 ? 6.805 8.734 -1.669 1 98.31 106 LEU B C 1
ATOM 2315 O O . LEU B 1 106 ? 6.828 7.648 -2.25 1 98.31 106 LEU B O 1
ATOM 2319 N N . GLY B 1 107 ? 5.941 9.734 -1.976 1 98.12 107 GLY B N 1
ATOM 2320 C CA . GLY B 1 107 ? 5.035 9.594 -3.104 1 98.12 107 GLY B CA 1
ATOM 2321 C C . GLY B 1 107 ? 5.75 9.297 -4.41 1 98.12 107 GLY B C 1
ATOM 2322 O O . GLY B 1 107 ? 5.41 8.336 -5.105 1 98.12 107 GLY B O 1
ATOM 2323 N N . TRP B 1 108 ? 6.785 10.008 -4.668 1 97.94 108 TRP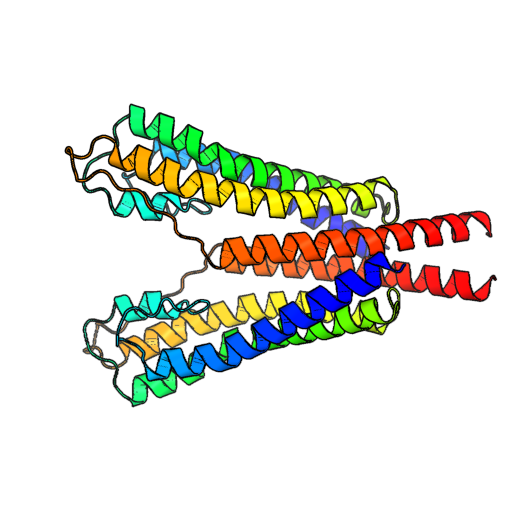 B N 1
ATOM 2324 C CA . TRP B 1 108 ? 7.559 9.797 -5.887 1 97.94 108 TRP B CA 1
ATOM 2325 C C . TRP B 1 108 ? 8.312 8.469 -5.84 1 97.94 108 TRP B C 1
ATOM 2327 O O . TRP B 1 108 ? 8.492 7.82 -6.871 1 97.94 108 TRP B O 1
ATOM 2337 N N . GLY B 1 109 ? 8.758 8.141 -4.629 1 98.19 109 GLY B N 1
ATOM 2338 C CA . GLY B 1 109 ? 9.367 6.832 -4.473 1 98.19 109 GLY B CA 1
ATOM 2339 C C . GLY B 1 109 ? 8.477 5.695 -4.941 1 98.19 109 GLY B C 1
ATOM 2340 O O . GLY B 1 109 ? 8.945 4.77 -5.605 1 98.19 109 GLY B O 1
ATOM 2341 N N . LEU B 1 110 ? 7.219 5.793 -4.648 1 97.38 110 LEU B N 1
ATOM 2342 C CA . LEU B 1 110 ? 6.266 4.77 -5.062 1 97.38 110 LEU B CA 1
ATOM 2343 C C . LEU B 1 110 ? 6.059 4.797 -6.574 1 97.38 110 LEU B C 1
ATOM 2345 O O . LEU B 1 110 ? 5.898 3.748 -7.203 1 97.38 110 LEU B O 1
ATOM 2349 N N . VAL B 1 111 ? 6.059 5.977 -7.137 1 96.75 111 VAL B N 1
ATOM 2350 C CA . VAL B 1 111 ? 5.98 6.109 -8.586 1 96.75 111 VAL B CA 1
ATOM 2351 C C . VAL B 1 111 ? 7.211 5.473 -9.234 1 96.75 111 VAL B C 1
ATOM 2353 O O . VAL B 1 111 ? 7.09 4.711 -10.195 1 96.75 111 VAL B O 1
ATOM 2356 N N . TYR B 1 112 ? 8.359 5.777 -8.641 1 97.19 112 TYR B N 1
ATOM 2357 C CA . TYR B 1 112 ? 9.594 5.191 -9.141 1 97.19 112 TYR B CA 1
ATOM 2358 C C . TYR B 1 112 ? 9.562 3.672 -9.023 1 97.19 112 TYR B C 1
ATOM 2360 O O . TYR B 1 112 ? 10.117 2.971 -9.875 1 97.19 112 TYR B O 1
ATOM 2368 N N . TYR B 1 113 ? 8.961 3.189 -7.977 1 95.94 113 TYR B N 1
ATOM 2369 C CA . TYR B 1 113 ? 8.859 1.745 -7.797 1 95.94 113 TYR B CA 1
ATOM 2370 C C . TYR B 1 113 ? 8.07 1.111 -8.938 1 95.94 113 TYR B C 1
ATOM 2372 O O . TYR B 1 113 ? 8.445 0.052 -9.445 1 95.94 113 TYR B O 1
ATOM 2380 N N . PHE B 1 114 ? 6.984 1.758 -9.328 1 94.69 114 PHE B N 1
ATOM 2381 C CA . PHE B 1 114 ? 6.184 1.293 -10.453 1 94.69 114 PHE B CA 1
ATOM 2382 C C . PHE B 1 114 ? 7.02 1.238 -11.727 1 94.69 114 PHE B C 1
ATOM 2384 O O . PHE B 1 114 ? 7.008 0.234 -12.438 1 94.69 114 PHE B O 1
ATOM 2391 N N . ILE B 1 115 ? 7.75 2.221 -12 1 95.38 115 ILE B N 1
ATOM 2392 C CA . ILE B 1 115 ? 8.602 2.303 -13.188 1 95.38 115 ILE B CA 1
ATOM 2393 C C . ILE B 1 115 ? 9.695 1.246 -13.109 1 95.38 115 ILE B C 1
ATOM 2395 O O . ILE B 1 115 ? 10.008 0.587 -14.102 1 95.38 115 ILE B O 1
ATOM 2399 N N . ALA B 1 116 ? 10.297 1.071 -11.922 1 94.25 116 ALA B N 1
ATOM 2400 C CA . ALA B 1 116 ? 11.359 0.093 -11.703 1 94.25 116 ALA B CA 1
ATOM 2401 C C . ALA B 1 116 ? 10.883 -1.318 -12.031 1 94.25 116 ALA B C 1
ATOM 2403 O O . ALA B 1 116 ? 11.633 -2.123 -12.586 1 94.25 116 ALA B O 1
ATOM 2404 N N . GLN B 1 117 ? 9.68 -1.58 -11.695 1 91.44 117 GLN B N 1
ATOM 2405 C CA . GLN B 1 117 ? 9.133 -2.91 -11.953 1 91.44 117 GLN B CA 1
ATOM 2406 C C . GLN B 1 117 ? 8.922 -3.135 -13.453 1 91.44 117 GLN B C 1
ATOM 2408 O O . GLN B 1 117 ? 9.094 -4.25 -13.945 1 91.44 117 GLN B O 1
ATOM 2413 N N . ILE B 1 118 ? 8.484 -2.104 -14.156 1 90.06 118 ILE B N 1
ATOM 2414 C CA . ILE B 1 118 ? 8.297 -2.186 -15.602 1 90.06 118 ILE B CA 1
ATOM 2415 C C . ILE B 1 118 ? 9.617 -2.533 -16.281 1 90.06 118 ILE B C 1
ATOM 2417 O O . ILE B 1 118 ? 9.641 -3.285 -17.25 1 90.06 118 ILE B O 1
ATOM 2421 N N . ILE B 1 119 ? 10.664 -2.047 -15.734 1 91.88 119 ILE B N 1
ATOM 2422 C CA . ILE B 1 119 ? 12 -2.285 -16.281 1 91.88 119 ILE B CA 1
ATOM 2423 C C . ILE B 1 119 ? 12.5 -3.656 -15.836 1 91.88 119 ILE B C 1
ATOM 2425 O O . ILE B 1 119 ? 13.07 -4.402 -16.625 1 91.88 119 ILE B O 1
ATOM 2429 N N . PHE B 1 120 ? 12.234 -3.959 -14.625 1 90.88 120 PHE B N 1
ATOM 2430 C CA . PHE B 1 120 ? 12.758 -5.164 -13.992 1 90.88 120 PHE B CA 1
ATOM 2431 C C . PHE B 1 120 ? 12.234 -6.414 -14.688 1 90.88 120 PHE B C 1
ATOM 2433 O O . PHE B 1 120 ? 12.992 -7.344 -14.961 1 90.88 120 PHE B O 1
ATOM 2440 N N . GLU B 1 121 ? 10.945 -6.457 -14.992 1 87.19 121 GLU B N 1
ATOM 2441 C CA . GLU B 1 121 ? 10.289 -7.68 -15.445 1 87.19 121 GLU B CA 1
ATOM 2442 C C . GLU B 1 121 ? 10.875 -8.164 -16.766 1 87.19 121 GLU B C 1
ATOM 2444 O O . GLU B 1 121 ? 11.289 -9.32 -16.875 1 87.19 121 GLU B O 1
ATOM 2449 N N . PRO B 1 122 ? 10.938 -7.32 -17.734 1 86.44 122 PRO B N 1
ATOM 2450 C CA . PRO B 1 122 ? 11.547 -7.789 -18.984 1 86.44 122 PRO B CA 1
ATOM 2451 C C . PRO B 1 122 ? 13.023 -8.125 -18.828 1 86.44 122 PRO B C 1
ATOM 2453 O O . PRO B 1 122 ? 13.516 -9.078 -19.438 1 86.44 122 PRO B O 1
ATOM 2456 N N . LEU B 1 123 ? 13.789 -7.449 -18.031 1 89.75 123 LEU B N 1
ATOM 2457 C CA . LEU B 1 123 ? 15.227 -7.668 -17.859 1 89.75 123 LEU B CA 1
ATOM 2458 C C . LEU B 1 123 ? 15.484 -9.008 -17.188 1 89.75 123 LEU B C 1
ATOM 2460 O O . LEU B 1 123 ? 16.375 -9.758 -17.609 1 89.75 123 LEU B O 1
ATOM 2464 N N . ILE B 1 124 ? 14.68 -9.273 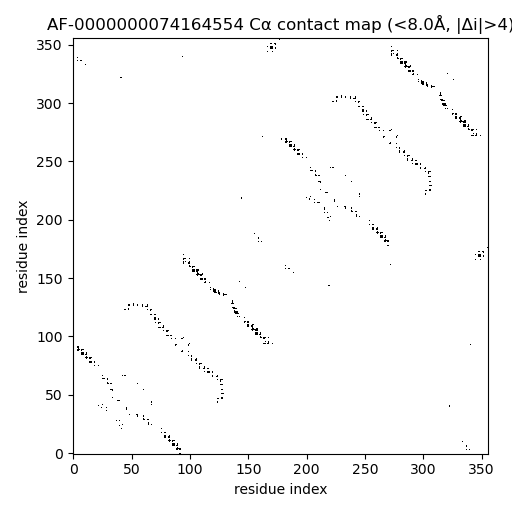-16.203 1 87.62 124 ILE B N 1
ATOM 2465 C CA . ILE B 1 124 ? 14.922 -10.508 -15.461 1 87.62 124 ILE B CA 1
ATOM 2466 C C . ILE B 1 124 ? 14.516 -11.711 -16.312 1 87.62 124 ILE B C 1
ATOM 2468 O O . ILE B 1 124 ? 15.164 -12.758 -16.266 1 87.62 124 ILE B O 1
ATOM 2472 N N . SER B 1 125 ? 13.391 -11.555 -17.016 1 84.62 125 SER B N 1
ATOM 2473 C CA . SER B 1 125 ? 12.969 -12.641 -17.891 1 84.62 125 SER B CA 1
ATOM 2474 C C . SER B 1 125 ? 14.023 -12.93 -18.953 1 84.62 125 SER B C 1
ATOM 2476 O O . SER B 1 125 ? 14.328 -14.094 -19.234 1 84.62 125 SER B O 1
ATOM 2478 N N . LEU B 1 126 ? 14.602 -11.945 -19.484 1 84.62 126 LEU B N 1
ATOM 2479 C CA . LEU B 1 126 ? 15.648 -12.109 -20.484 1 84.62 126 LEU B CA 1
ATOM 2480 C C . LEU B 1 126 ? 16.906 -12.719 -19.875 1 84.62 126 LEU B C 1
ATOM 2482 O O . LEU B 1 126 ? 17.562 -13.562 -20.5 1 84.62 126 LEU B O 1
ATOM 2486 N N . THR B 1 127 ? 17.266 -12.258 -18.719 1 85.69 127 THR B N 1
ATOM 2487 C CA . THR B 1 127 ? 18.453 -12.766 -18.031 1 85.69 127 THR B CA 1
ATOM 2488 C C . THR B 1 127 ? 18.328 -14.258 -17.766 1 85.69 127 THR B C 1
ATOM 2490 O O . THR B 1 127 ? 19.266 -15.023 -18 1 85.69 127 THR B O 1
ATOM 2493 N N . LEU B 1 128 ? 17.156 -14.703 -17.391 1 82.94 128 LEU B N 1
ATOM 2494 C CA . LEU B 1 128 ? 16.938 -16.094 -17.016 1 82.94 128 LEU B CA 1
ATOM 2495 C C . LEU B 1 128 ? 16.812 -16.969 -18.266 1 82.94 128 LEU B C 1
ATOM 2497 O O . LEU B 1 128 ? 17.141 -18.156 -18.219 1 82.94 128 LEU B O 1
ATOM 2501 N N . SER B 1 129 ? 16.391 -16.312 -19.375 1 80.88 129 SER B N 1
ATOM 2502 C CA . SER B 1 129 ? 16.203 -17.094 -20.594 1 80.88 129 SER B CA 1
ATOM 2503 C C . SER B 1 129 ? 17.422 -17 -21.5 1 80.88 129 SER B C 1
ATOM 2505 O O . SER B 1 129 ? 17.438 -17.609 -22.578 1 80.88 129 SER B O 1
ATOM 2507 N N . TYR B 1 130 ? 18.359 -16.312 -21.094 1 80.5 130 TYR B N 1
ATOM 2508 C CA . TYR B 1 130 ? 19.516 -16.031 -21.938 1 80.5 130 TYR B CA 1
ATOM 2509 C C . TYR B 1 130 ? 20.203 -17.328 -22.359 1 80.5 130 TYR B C 1
ATOM 2511 O O . TYR B 1 130 ? 20.672 -17.438 -23.5 1 80.5 130 TYR B O 1
ATOM 2519 N N . HIS B 1 131 ? 20.25 -18.359 -21.469 1 78.5 131 HIS B N 1
ATOM 2520 C CA . HIS B 1 131 ? 20.953 -19.594 -21.766 1 78.5 131 HIS B CA 1
ATOM 2521 C C . HIS B 1 131 ? 20.016 -20.625 -22.375 1 78.5 131 HIS B C 1
ATOM 2523 O O . HIS B 1 131 ? 20.422 -21.75 -22.688 1 78.5 131 HIS B O 1
ATOM 2529 N N . ASN B 1 132 ? 18.781 -20.156 -22.547 1 76.12 132 ASN B N 1
ATOM 2530 C CA . ASN B 1 132 ? 17.844 -21.031 -23.266 1 76.12 132 ASN B CA 1
ATOM 2531 C C . ASN B 1 132 ? 18.203 -21.109 -24.75 1 76.12 132 ASN B C 1
ATOM 2533 O O . ASN B 1 132 ? 18.875 -20.219 -25.281 1 76.12 132 ASN B O 1
ATOM 2537 N N . PRO B 1 133 ? 17.922 -22.281 -25.328 1 75.88 133 PRO B N 1
ATOM 2538 C CA . PRO B 1 133 ? 18.156 -22.391 -26.781 1 75.88 133 PRO B CA 1
ATOM 2539 C C . PRO B 1 133 ? 17.547 -21.219 -27.562 1 75.88 133 PRO B C 1
ATOM 2541 O O . PRO B 1 133 ? 16.656 -20.531 -27.062 1 75.88 133 PRO B O 1
ATOM 2544 N N . VAL B 1 134 ? 18.203 -21 -28.766 1 74.31 134 VAL B N 1
ATOM 2545 C CA . VAL B 1 134 ? 17.703 -19.953 -29.656 1 74.31 134 VAL B CA 1
ATOM 2546 C C . VAL B 1 134 ? 16.219 -20.172 -29.938 1 74.31 134 VAL B C 1
ATOM 2548 O O . VAL B 1 134 ? 15.805 -21.266 -30.281 1 74.31 134 VAL B O 1
ATOM 2551 N N . GLY B 1 135 ? 15.273 -19.266 -29.578 1 71.62 135 GLY B N 1
ATOM 2552 C CA . GLY B 1 135 ? 13.828 -19.344 -29.766 1 71.62 135 GLY B CA 1
ATOM 2553 C C . GLY B 1 135 ? 13.062 -19.453 -28.453 1 71.62 135 GLY B C 1
ATOM 2554 O O . GLY B 1 135 ? 11.852 -19.25 -28.422 1 71.62 135 GLY B O 1
ATOM 2555 N N . GLU B 1 136 ? 13.797 -20 -27.484 1 70.75 136 GLU B N 1
ATOM 2556 C CA . GLU B 1 136 ? 13.109 -20.203 -26.219 1 70.75 136 GLU B CA 1
ATOM 2557 C C . GLU B 1 136 ? 13.367 -19.062 -25.25 1 70.75 136 GLU B C 1
ATOM 2559 O O . GLU B 1 136 ? 13 -19.141 -24.078 1 70.75 136 GLU B O 1
ATOM 2564 N N . ARG B 1 137 ? 14.156 -18.109 -25.812 1 73.81 137 ARG B N 1
ATOM 2565 C CA . ARG B 1 137 ? 14.305 -16.906 -25 1 73.81 137 ARG B CA 1
ATOM 2566 C C . ARG B 1 137 ? 13 -16.125 -24.953 1 73.81 137 ARG B C 1
ATOM 2568 O O . ARG B 1 137 ? 12.219 -16.141 -25.906 1 73.81 137 ARG B O 1
ATOM 2575 N N . PHE B 1 138 ? 12.562 -15.68 -23.828 1 71.88 138 PHE B N 1
ATOM 2576 C CA . PHE B 1 138 ? 11.258 -15.039 -23.703 1 71.88 138 PHE B CA 1
ATOM 2577 C C . PHE B 1 138 ? 11.367 -13.711 -22.969 1 71.88 138 PHE B C 1
ATOM 2579 O O . PHE B 1 138 ? 12.359 -13.461 -22.281 1 71.88 138 PHE B O 1
ATOM 2586 N N . PHE B 1 139 ? 10.516 -12.898 -23.422 1 75.75 139 PHE B N 1
ATOM 2587 C CA . PHE B 1 139 ? 10.289 -11.602 -22.797 1 75.75 139 PHE B CA 1
ATOM 2588 C C . PHE B 1 139 ? 8.93 -11.555 -22.109 1 75.75 139 PHE B C 1
ATOM 2590 O O . PHE B 1 139 ? 7.93 -11.977 -22.672 1 75.75 139 PHE B O 1
ATOM 2597 N N . SER B 1 140 ? 8.961 -11.375 -20.797 1 74.56 140 SER B N 1
ATOM 2598 C CA . SER B 1 140 ? 7.684 -11.305 -20.094 1 74.56 140 SER B CA 1
ATOM 2599 C C . SER B 1 140 ? 7.449 -9.906 -19.531 1 74.56 140 SER B C 1
ATOM 2601 O O . SER B 1 140 ? 8.375 -9.281 -19.016 1 74.56 140 SER B O 1
ATOM 2603 N N . LEU B 1 141 ? 6.398 -9.25 -19.828 1 75.94 141 LEU B N 1
ATOM 2604 C CA . LEU B 1 141 ? 5.918 -8.023 -19.203 1 75.94 141 LEU B CA 1
ATOM 2605 C C . LEU B 1 141 ? 4.582 -8.258 -18.5 1 75.94 141 LEU B C 1
ATOM 2607 O O . LEU B 1 141 ? 3.6 -8.641 -19.141 1 75.94 141 LEU B O 1
ATOM 2611 N N . SER B 1 142 ? 4.637 -8.359 -17.188 1 73.12 142 SER B N 1
ATOM 2612 C CA . SER B 1 142 ? 3.412 -8.539 -16.422 1 73.12 142 SER B CA 1
ATOM 2613 C C . SER B 1 142 ? 3.248 -7.434 -15.383 1 73.12 142 SER B C 1
ATOM 2615 O O . SER B 1 142 ? 4.145 -7.207 -14.562 1 73.12 142 SER B O 1
ATOM 2617 N N . ILE B 1 143 ? 2.334 -6.641 -15.688 1 72.88 143 ILE B N 1
ATOM 2618 C CA . ILE B 1 143 ? 2.012 -5.645 -14.672 1 72.88 143 ILE B CA 1
ATOM 2619 C C . ILE B 1 143 ? 1.015 -6.227 -13.672 1 72.88 143 ILE B C 1
ATOM 2621 O O . ILE B 1 143 ? -0.08 -6.648 -14.055 1 72.88 143 ILE B O 1
ATOM 2625 N N . ASP B 1 144 ? 1.533 -6.305 -12.469 1 74.38 144 ASP B N 1
ATOM 2626 C CA . ASP B 1 144 ? 0.688 -6.863 -11.414 1 74.38 144 ASP B CA 1
ATOM 2627 C C . ASP B 1 144 ? -0.141 -5.773 -10.742 1 74.38 144 ASP B C 1
ATOM 2629 O O . ASP B 1 144 ? 0.216 -4.594 -10.789 1 74.38 144 ASP B O 1
ATOM 2633 N N . THR B 1 145 ? -1.216 -6.168 -10.273 1 77.12 145 THR B N 1
ATOM 2634 C CA . THR B 1 145 ? -2.127 -5.273 -9.57 1 77.12 145 THR B CA 1
ATOM 2635 C C . THR B 1 145 ? -1.402 -4.535 -8.453 1 77.12 145 THR B C 1
ATOM 2637 O O . THR B 1 145 ? -1.675 -3.359 -8.195 1 77.12 145 THR B O 1
ATOM 2640 N N . ASN B 1 146 ? -0.386 -5.176 -7.895 1 82.06 146 ASN B N 1
ATOM 2641 C CA . ASN B 1 146 ? 0.326 -4.562 -6.777 1 82.06 146 ASN B CA 1
ATOM 2642 C C . ASN B 1 146 ? 1.111 -3.332 -7.223 1 82.06 146 ASN B C 1
ATOM 2644 O O . ASN B 1 146 ? 1.201 -2.348 -6.488 1 82.06 146 ASN B O 1
ATOM 2648 N N . GLU B 1 147 ? 1.675 -3.41 -8.406 1 87.25 147 GLU B N 1
ATOM 2649 C CA . GLU B 1 147 ? 2.436 -2.277 -8.922 1 87.25 147 GLU B CA 1
ATOM 2650 C C . GLU B 1 147 ? 1.521 -1.099 -9.242 1 87.25 147 GLU B C 1
ATOM 2652 O O . GLU B 1 147 ? 1.883 0.057 -9.016 1 87.25 147 GLU B O 1
ATOM 2657 N N . ILE B 1 148 ? 0.394 -1.378 -9.719 1 87.75 148 ILE B N 1
ATOM 2658 C CA . ILE B 1 148 ? -0.583 -0.34 -10.023 1 87.75 148 ILE B CA 1
ATOM 2659 C C . ILE B 1 148 ? -1.061 0.323 -8.734 1 87.75 148 ILE B C 1
ATOM 2661 O O . ILE B 1 148 ? -1.19 1.548 -8.672 1 87.75 148 ILE B O 1
ATOM 2665 N N . VAL B 1 149 ? -1.28 -0.497 -7.77 1 90.44 149 VAL B N 1
ATOM 2666 C CA . VAL B 1 149 ? -1.693 0.014 -6.465 1 90.44 149 VAL B CA 1
ATOM 2667 C C . VAL B 1 149 ? -0.611 0.933 -5.902 1 90.44 149 VAL B C 1
ATOM 2669 O O . VAL B 1 149 ? -0.914 1.987 -5.34 1 90.44 149 VAL B O 1
ATOM 2672 N N . ALA B 1 150 ? 0.634 0.486 -6.086 1 92.19 150 ALA B N 1
ATOM 2673 C CA . ALA B 1 150 ? 1.738 1.316 -5.617 1 92.19 150 ALA B CA 1
ATOM 2674 C C . ALA B 1 150 ? 1.727 2.682 -6.297 1 92.19 150 ALA B C 1
ATOM 2676 O O . ALA B 1 150 ? 1.956 3.707 -5.648 1 92.19 150 ALA B O 1
ATOM 2677 N N . LEU B 1 151 ? 1.497 2.668 -7.598 1 93.75 151 LEU B N 1
ATOM 2678 C CA . LEU B 1 151 ? 1.432 3.908 -8.359 1 93.75 151 LEU B CA 1
ATOM 2679 C C . LEU B 1 151 ? 0.308 4.801 -7.852 1 93.75 151 LEU B C 1
ATOM 2681 O O . LEU B 1 151 ? 0.5 6.008 -7.672 1 93.75 151 LEU B O 1
ATOM 2685 N N . LEU B 1 152 ? -0.821 4.199 -7.59 1 94.81 152 LEU B N 1
ATOM 2686 C CA . LEU B 1 152 ? -1.967 4.93 -7.062 1 94.81 152 LEU B CA 1
ATOM 2687 C C . LEU B 1 152 ? -1.654 5.504 -5.684 1 94.81 152 LEU B C 1
ATOM 2689 O O . LEU B 1 152 ? -1.948 6.672 -5.414 1 94.81 152 LEU B O 1
ATOM 2693 N N . CYS B 1 153 ? -1.057 4.68 -4.863 1 95.81 153 CYS B N 1
ATOM 2694 C CA . CYS B 1 153 ? -0.672 5.121 -3.527 1 95.81 153 CYS B CA 1
ATOM 2695 C C . CYS B 1 153 ? 0.307 6.289 -3.602 1 95.81 153 CYS B C 1
ATOM 2697 O O . CYS B 1 153 ? 0.228 7.223 -2.801 1 95.81 153 CYS B O 1
ATOM 2699 N N . GLY B 1 154 ? 1.233 6.168 -4.566 1 97.06 154 GLY B N 1
ATOM 2700 C CA . GLY B 1 154 ? 2.166 7.27 -4.75 1 97.06 154 GLY B CA 1
ATOM 2701 C C . GLY B 1 154 ? 1.479 8.602 -4.988 1 97.06 154 GLY B C 1
ATOM 2702 O O . GLY B 1 154 ? 1.806 9.602 -4.344 1 97.06 154 GLY B O 1
ATOM 2703 N N . GLY B 1 155 ? 0.517 8.602 -5.902 1 95.69 155 GLY B N 1
ATOM 2704 C CA . GLY B 1 155 ? -0.237 9.82 -6.156 1 95.69 155 GLY B CA 1
ATOM 2705 C C . GLY B 1 155 ? -0.998 10.312 -4.941 1 95.69 155 GLY B C 1
ATOM 2706 O O . GLY B 1 155 ? -1.055 11.516 -4.688 1 95.69 155 GLY B O 1
ATOM 2707 N N . VAL B 1 156 ? -1.567 9.445 -4.211 1 96.56 156 VAL B N 1
ATOM 2708 C CA . VAL B 1 156 ? -2.301 9.797 -3 1 96.56 156 VAL B CA 1
ATOM 2709 C C . VAL B 1 156 ? -1.353 10.43 -1.985 1 96.56 156 VAL B C 1
ATOM 2711 O O . VAL B 1 156 ? -1.663 11.477 -1.404 1 96.56 156 VAL B O 1
ATOM 2714 N N . ILE B 1 157 ? -0.189 9.844 -1.852 1 97.88 157 ILE B N 1
ATOM 2715 C CA . ILE B 1 157 ? 0.77 10.336 -0.867 1 97.88 157 ILE B CA 1
ATOM 2716 C C . ILE B 1 157 ? 1.287 11.711 -1.289 1 97.88 157 ILE B C 1
ATOM 2718 O O . ILE B 1 157 ? 1.511 12.578 -0.447 1 97.88 157 ILE B O 1
ATOM 2722 N N . ILE B 1 158 ? 1.45 11.922 -2.553 1 97.06 158 ILE B N 1
ATOM 2723 C CA . ILE B 1 158 ? 1.843 13.234 -3.051 1 97.06 158 ILE B CA 1
ATOM 2724 C C . ILE B 1 158 ? 0.771 14.266 -2.697 1 97.06 158 ILE B C 1
ATOM 2726 O O . ILE B 1 158 ? 1.086 15.383 -2.285 1 97.06 158 ILE B O 1
ATOM 2730 N N . THR B 1 159 ? -0.435 13.852 -2.83 1 96.5 159 THR B N 1
ATOM 2731 C CA . THR B 1 159 ? -1.527 14.75 -2.457 1 96.5 159 THR B CA 1
ATOM 2732 C C . THR B 1 159 ? -1.491 15.047 -0.96 1 96.5 159 THR B C 1
ATOM 2734 O O . THR B 1 159 ? -1.698 16.188 -0.546 1 96.5 159 THR B O 1
ATOM 2737 N N . ILE B 1 160 ? -1.224 14.039 -0.172 1 96.69 160 ILE B N 1
ATOM 2738 C CA . ILE B 1 160 ? -1.143 14.211 1.274 1 96.69 160 ILE B CA 1
ATOM 2739 C C . ILE B 1 160 ? -0.003 15.164 1.617 1 96.69 160 ILE B C 1
ATOM 2741 O O . ILE B 1 160 ? -0.103 15.945 2.568 1 96.69 160 ILE B O 1
ATOM 2745 N N . SER B 1 161 ? 1.035 15.109 0.83 1 97.19 161 SER B N 1
ATOM 2746 C CA . SER B 1 161 ? 2.141 16.031 1.079 1 97.19 161 SER B CA 1
ATOM 2747 C C . SER B 1 161 ? 1.683 17.484 0.982 1 97.19 161 SER B C 1
ATOM 2749 O O . SER B 1 161 ? 2.178 18.344 1.711 1 97.19 161 SER B O 1
ATOM 2751 N N . LYS B 1 162 ? 0.76 17.781 0.086 1 96.5 162 LYS B N 1
ATOM 2752 C CA . LYS B 1 162 ? 0.2 19.125 -0.022 1 96.5 162 LYS B CA 1
ATOM 2753 C C . LYS B 1 162 ? -0.61 19.484 1.221 1 96.5 162 LYS B C 1
ATOM 2755 O O . LYS B 1 162 ? -0.577 20.625 1.68 1 96.5 162 LYS B O 1
ATOM 2760 N N . VAL B 1 163 ? -1.313 18.547 1.705 1 96.12 163 VAL B N 1
ATOM 2761 C CA . VAL B 1 163 ? -2.062 18.719 2.943 1 96.12 163 VAL B CA 1
ATOM 2762 C C . VAL B 1 163 ? -1.098 19 4.094 1 96.12 163 VAL B C 1
ATOM 2764 O O . VAL B 1 163 ? -1.335 19.906 4.906 1 96.12 163 VAL B O 1
ATOM 2767 N N . MET B 1 164 ? -0.033 18.281 4.129 1 96.5 164 MET B N 1
ATOM 2768 C CA . MET B 1 164 ? 0.961 18.469 5.18 1 96.5 164 MET B CA 1
ATOM 2769 C C . MET B 1 164 ? 1.637 19.828 5.059 1 96.5 164 MET B C 1
ATOM 2771 O O . MET B 1 164 ? 2.004 20.438 6.062 1 96.5 164 MET B O 1
ATOM 2775 N N . GLN B 1 165 ? 1.817 20.234 3.818 1 96.31 165 GLN B N 1
ATOM 2776 C CA . GLN B 1 165 ? 2.348 21.578 3.604 1 96.31 165 GLN B CA 1
ATOM 2777 C C . GLN B 1 165 ? 1.422 22.641 4.195 1 96.31 165 GLN B C 1
ATOM 2779 O O . GLN B 1 165 ? 1.884 23.594 4.832 1 96.31 165 GLN B O 1
ATOM 2784 N N . LYS B 1 166 ? 0.164 22.469 4.004 1 95.12 166 LYS B N 1
ATOM 2785 C CA . LYS B 1 166 ? -0.808 23.391 4.59 1 95.12 166 LYS B CA 1
ATOM 2786 C C . LYS B 1 166 ? -0.763 23.328 6.113 1 95.12 166 LYS B C 1
ATOM 2788 O O . LYS B 1 166 ? -0.854 24.359 6.781 1 95.12 166 LYS B O 1
ATOM 2793 N N . ALA B 1 167 ? -0.644 22.156 6.609 1 94.56 167 ALA B N 1
ATOM 2794 C CA . ALA B 1 167 ? -0.525 22 8.055 1 94.56 167 ALA B CA 1
ATOM 2795 C C . ALA B 1 167 ? 0.704 22.734 8.586 1 94.56 167 ALA B C 1
ATOM 2797 O O . ALA B 1 167 ? 0.647 23.359 9.648 1 94.56 167 ALA B O 1
ATOM 2798 N N . HIS B 1 168 ? 1.768 22.578 7.875 1 95.38 168 HIS B N 1
ATOM 2799 C CA . HIS B 1 168 ? 2.992 23.266 8.25 1 95.38 168 HIS B CA 1
ATOM 2800 C C . HIS B 1 168 ? 2.773 24.781 8.312 1 95.38 168 HIS B C 1
ATOM 2802 O O . HIS B 1 168 ? 3.201 25.438 9.266 1 95.38 168 HIS B O 1
ATOM 2808 N N . GLU B 1 169 ? 2.137 25.328 7.32 1 94.94 169 GLU B N 1
ATOM 2809 C CA . GLU B 1 169 ? 1.865 26.75 7.25 1 94.94 169 GLU B CA 1
ATOM 2810 C C . GLU B 1 169 ? 0.989 27.203 8.414 1 94.94 169 GLU B C 1
ATOM 2812 O O . GLU B 1 169 ? 1.258 28.234 9.031 1 94.94 169 GLU B O 1
ATOM 2817 N N . ILE B 1 170 ? 0.002 26.484 8.734 1 92.88 170 ILE B N 1
ATOM 2818 C CA . ILE B 1 170 ? -0.907 26.812 9.82 1 92.88 170 ILE B CA 1
ATOM 2819 C C . ILE B 1 170 ? -0.165 26.734 11.156 1 92.88 170 ILE B C 1
ATOM 2821 O O . ILE B 1 170 ? -0.345 27.594 12.023 1 92.88 170 ILE B O 1
ATOM 2825 N N . ALA B 1 171 ? 0.597 25.703 11.281 1 92.75 171 ALA B N 1
ATOM 2826 C CA . ALA B 1 171 ? 1.369 25.547 12.508 1 92.75 171 ALA B CA 1
ATOM 2827 C C . ALA B 1 171 ? 2.34 26.719 12.695 1 92.75 171 ALA B C 1
ATOM 2829 O O . ALA B 1 171 ? 2.508 27.219 13.812 1 92.75 171 ALA B O 1
ATOM 2830 N N . GLU B 1 172 ? 3 27.078 11.617 1 91.94 172 GLU B N 1
ATOM 2831 C CA . GLU B 1 172 ? 3.92 28.203 11.672 1 91.94 172 GLU B CA 1
ATOM 2832 C C . GLU B 1 172 ? 3.191 29.5 12.055 1 91.94 172 GLU B C 1
ATOM 2834 O O . GLU B 1 172 ? 3.697 30.281 12.852 1 91.94 172 GLU B O 1
ATOM 2839 N N . GLU B 1 173 ? 2.057 29.734 11.477 1 90.25 173 GLU B N 1
ATOM 2840 C CA . GLU B 1 173 ? 1.247 30.906 11.805 1 90.25 173 GLU B CA 1
ATOM 2841 C C . GLU B 1 173 ? 0.81 30.891 13.266 1 90.25 173 GLU B C 1
ATOM 2843 O O . GLU B 1 173 ? 0.786 31.922 13.922 1 90.25 173 GLU B O 1
ATOM 2848 N N . ASN B 1 174 ? 0.452 29.766 13.719 1 88.25 174 ASN B N 1
ATOM 2849 C CA . ASN B 1 174 ? 0.029 29.609 15.102 1 88.25 174 ASN B CA 1
ATOM 2850 C C . ASN B 1 174 ? 1.169 29.906 16.078 1 88.25 174 ASN B C 1
ATOM 2852 O O . ASN B 1 174 ? 0.952 30.5 17.125 1 88.25 174 ASN B O 1
ATOM 2856 N N . ASP B 1 175 ? 2.361 29.484 15.789 1 86.38 175 ASP B N 1
ATOM 2857 C CA . ASP B 1 175 ? 3.541 29.703 16.625 1 86.38 175 ASP B CA 1
ATOM 2858 C C . ASP B 1 175 ? 3.879 31.188 16.719 1 86.38 175 ASP B C 1
ATOM 2860 O O . ASP B 1 175 ? 4.391 31.656 17.734 1 86.38 175 ASP B O 1
ATOM 2864 N N . LEU B 1 176 ? 3.545 31.875 15.609 1 83.56 176 LEU B N 1
ATOM 2865 C CA . LEU B 1 176 ? 3.854 33.312 15.562 1 83.56 176 LEU B CA 1
ATOM 2866 C C . LEU B 1 176 ? 2.838 34.094 16.359 1 83.56 176 LEU B C 1
ATOM 2868 O O . LEU B 1 176 ? 3.104 35.25 16.734 1 83.56 176 LEU B O 1
ATOM 2872 N N . THR B 1 177 ? 1.625 33.688 16.562 1 78.75 177 THR B N 1
ATOM 2873 C CA . THR B 1 177 ? 0.573 34.438 17.234 1 78.75 177 THR B CA 1
ATOM 2874 C C . THR B 1 177 ? 0.603 34.188 18.734 1 78.75 177 THR B C 1
ATOM 2876 O O . THR B 1 177 ? 0.09 34.969 19.531 1 78.75 177 THR B O 1
ATOM 2879 N N . ILE B 1 178 ? 1.069 33.125 19.141 1 65.31 178 ILE B N 1
ATOM 2880 C CA . ILE B 1 178 ? 1.185 32.906 20.594 1 65.31 178 ILE B CA 1
ATOM 2881 C C . ILE B 1 178 ? 2.5 33.531 21.094 1 65.31 178 ILE B C 1
ATOM 2883 O O . ILE B 1 178 ? 3.539 33.375 20.438 1 65.31 178 ILE B O 1
#

Solvent-accessible surface area (backbone atoms only — not comparable to full-atom values): 18485 Å² total; per-residue (Å²): 113,66,65,54,25,54,53,20,48,52,50,24,51,51,38,48,50,52,46,53,50,51,67,52,46,55,59,52,44,44,73,43,55,92,46,78,88,67,78,59,80,83,50,72,55,54,71,55,53,73,71,47,90,62,84,75,48,70,67,45,33,52,51,46,46,58,48,52,43,52,38,47,51,37,51,50,50,38,40,53,44,49,30,51,48,22,50,32,34,42,70,68,45,69,52,38,68,66,46,24,50,41,34,37,50,42,10,50,32,27,39,48,34,33,54,28,45,67,55,35,40,35,51,46,36,34,51,72,18,62,84,39,58,94,84,62,50,46,77,43,84,78,87,49,58,66,44,54,49,37,33,51,48,10,55,51,34,37,51,47,18,54,53,39,44,50,43,21,52,49,49,53,53,42,60,69,72,100,112,67,65,54,26,54,52,19,47,51,50,24,51,52,39,50,50,53,47,52,50,50,67,52,47,55,59,53,45,46,73,44,56,89,58,70,86,66,79,58,80,82,50,71,55,56,71,55,52,72,72,47,90,61,84,77,48,71,66,44,33,53,51,44,46,58,48,52,44,52,38,48,51,37,50,48,50,38,40,52,43,49,28,51,47,22,51,31,34,41,70,67,44,69,53,39,69,66,44,26,50,44,33,39,51,43,9,48,31,27,39,48,33,34,54,28,46,65,54,34,40,35,51,46,35,35,50,72,19,62,83,38,59,94,84,62,49,46,76,42,84,77,86,50,58,65,43,53,49,36,34,52,49,9,56,52,35,37,52,47,19,54,53,39,45,51,44,21,53,50,49,52,53,44,62,70,72,99

pLDDT: mean 86.54, std 13.49, range [48.12, 98.62]

Organism: Francisella tularensis subsp. tularensis (strain SCHU S4 / Schu 4) (NCBI:txid177416)

Sequence (356 aa):
MQNLQKTSKFYKIVFKIIFILIVISVPCFWAFAQQDYIPSIIDTAQLYIDEISHPLSLDTRIIGFLVSLIPVSVILYILALLIKLFASYERLEVFSYEVVSIYKRLGWGLVYYFIAQIIFEPLISLTLSYHNPVGERFFSLSIDTNEIVALLCGGVIITISKVMQKAHEIAEENDLTIMQNLQKTSKFYKIVFKIIFILIVISVPCFWAFAQQDYIPSIIDTAQLYIDEISHPLSLDTRIIGFLVSLIPVSVILYILALLIKLFASYERLEVFSYEVVSIYKRLGWGLVYYFIAQIIFEPLISLTLSYHNPVGERFFSLSIDTNEIVALLCGGVIITISKVMQKAHEIAEENDLTI

InterPro domains:
  IPR021354 Protein of unknown function DUF2975 [PF11188] (59-178)